Protein AF-A0A094A3Z9-F1 (afdb_monomer)

Sequence (255 aa):
IQASNILLDLPVADSIHSFVAAEKEHPAPHKTVDSQRTIYRSRRLSMSRDPAAPGVPMLTDFGLSVHHSHAPHAGLIQPLLFRAPEVILKMPWDGKADIWNLGVLIWELAFNKHLFDGDTEAEQLRNMVASLGPPPKDFVLQGRLGVRELYFDDDGVWKGEPVKPKPLEGSLEGEEARQLLDLLTGMVRWVPEERKSARELLGHPWLVSGADTQLSELVIAAPILRSYLLLTCIGNYLEAAIKLSDTTDPKMLRF

Radius of gyration: 21.44 Å; Cα contacts (8 Å, |Δi|>4): 311; chains: 1; bounding box: 49×57×54 Å

Foldseek 3Di:
DAPVQKDWDQPDCVLVVVVVVCCVVPPADWDDPDPPDIGGDDDDRPRPPPLPQGHFIDGHDCVVPDADDPDFDWDADDDLLQAALCNQLGAGDDCLRVLSSLLQNLVCLQPVDGQQDDPDSQSSVLSLCQAVNQAQLVLLVSGDPPRSVVAADNSSHGDDDDHHHDYPVVPDDDDLSVQSVVLSVLRNHNDSVSHDALVRSLPRCSLVVLVPPPPDDDPDDDNNSSSVNSSSNSNVVSVVSVVSVPDPDPVPPPD

Mean predicted aligned error: 10.58 Å

Solvent-accessible surface area (backbone atoms only — not comparable to full-atom values): 15337 Å² total; per-residue (Å²): 124,54,78,91,37,49,46,63,44,76,80,52,68,63,34,55,53,51,43,53,50,47,42,70,77,54,63,60,67,64,46,74,79,54,99,86,42,73,50,66,52,87,75,82,73,56,68,72,91,60,74,89,56,78,28,67,49,38,73,50,83,62,88,79,67,75,78,94,60,98,61,77,38,76,70,89,87,56,62,75,68,42,44,34,67,44,52,75,27,60,25,66,52,60,77,49,46,52,40,25,12,49,32,38,48,51,43,24,64,76,67,75,42,69,76,34,85,33,98,43,75,66,46,30,51,47,41,46,35,15,37,72,42,78,60,59,42,73,60,47,70,61,24,33,87,86,49,32,67,77,49,22,50,99,74,30,46,80,66,66,81,88,71,69,81,51,52,73,76,83,76,64,76,62,68,69,46,51,35,48,48,54,53,35,64,34,22,59,48,78,53,57,84,74,27,54,50,48,70,62,52,60,72,29,64,51,57,54,57,64,70,71,59,70,92,79,82,79,94,76,73,80,59,60,59,43,50,55,51,47,48,45,39,50,47,46,46,28,52,50,52,44,55,61,70,72,52,89,58,92,78,68,82,80,109

Secondary structure (DSSP, 8-state):
--GGGEEE--S-THHHHHHHHHHHHSPPPEEE-SSS-EEEPPPPP---S-TT-PPPEEE---TT-----SSPB-S--S-GGG--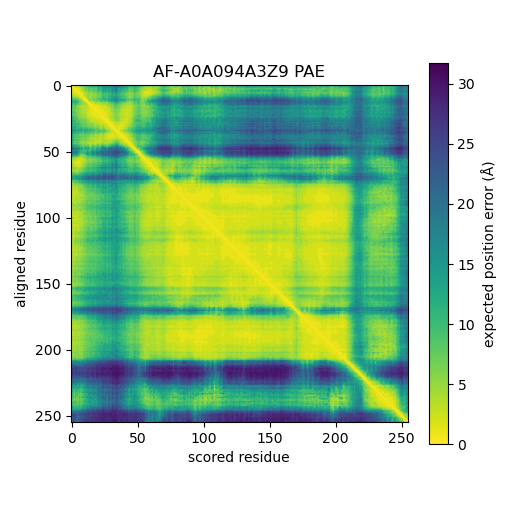HHHHTT--B-THHHHHHHHHHHHHHHHSS-SS--SSHHHHHHHHHHHH-SPPHHHHTTSPTTTGGGTB-TTS-B-SSPPPP--GGGG--SHHHHHHHHHHHTT--SSGGGSPPHHHHHT-HHHHHHHS--TTS----THHHHHHHHHHHHHHHHHHHHHHHH---TT----

Structure (mmCIF, N/CA/C/O backbone):
data_AF-A0A094A3Z9-F1
#
_entry.id   AF-A0A094A3Z9-F1
#
loop_
_atom_site.group_PDB
_atom_site.id
_atom_site.type_symbol
_atom_site.label_atom_id
_atom_site.label_alt_id
_atom_site.label_comp_id
_atom_site.label_asym_id
_atom_site.label_entity_id
_atom_site.label_seq_id
_atom_site.pdbx_PDB_ins_code
_atom_site.Cartn_x
_atom_site.Cartn_y
_atom_site.Cartn_z
_atom_site.occupancy
_atom_site.B_iso_or_equiv
_atom_site.auth_seq_id
_atom_site.auth_comp_id
_atom_site.auth_asym_id
_atom_site.auth_atom_id
_atom_site.pdbx_PDB_model_num
ATOM 1 N N . ILE A 1 1 ? -1.475 -5.654 -6.838 1.00 66.06 1 ILE A N 1
ATOM 2 C CA . ILE A 1 1 ? -0.399 -5.569 -7.856 1.00 66.06 1 ILE A CA 1
ATOM 3 C C . ILE A 1 1 ? 0.948 -5.775 -7.175 1.00 66.06 1 ILE A C 1
ATOM 5 O O . ILE A 1 1 ? 1.112 -5.444 -6.007 1.00 66.06 1 ILE A O 1
ATOM 9 N N . GLN A 1 2 ? 1.887 -6.411 -7.864 1.00 70.06 2 GLN A N 1
ATOM 10 C CA . GLN A 1 2 ? 3.268 -6.590 -7.415 1.00 70.06 2 GLN A CA 1
ATOM 11 C C . GLN A 1 2 ? 4.194 -6.320 -8.598 1.00 70.06 2 GLN A C 1
ATOM 13 O O . GLN A 1 2 ? 3.753 -6.405 -9.743 1.00 70.06 2 GLN A O 1
ATOM 18 N N . ALA A 1 3 ? 5.474 -6.046 -8.341 1.00 66.06 3 ALA A N 1
ATOM 19 C CA . ALA A 1 3 ? 6.447 -5.765 -9.400 1.00 66.06 3 ALA A CA 1
ATOM 20 C C . ALA A 1 3 ? 6.554 -6.895 -10.445 1.00 66.06 3 ALA A C 1
ATOM 22 O O . ALA A 1 3 ? 6.768 -6.622 -11.620 1.00 66.06 3 ALA A O 1
ATOM 23 N N . SER A 1 4 ? 6.346 -8.157 -10.047 1.00 70.50 4 SER A N 1
ATOM 24 C CA . SER A 1 4 ? 6.324 -9.314 -10.959 1.00 70.50 4 SER A CA 1
ATOM 25 C C . SER A 1 4 ? 5.188 -9.284 -11.983 1.00 70.50 4 SER A C 1
ATOM 27 O O . SER A 1 4 ? 5.272 -9.973 -12.995 1.00 70.50 4 SER A O 1
ATOM 29 N N . ASN A 1 5 ? 4.144 -8.493 -11.727 1.00 74.81 5 ASN A N 1
ATOM 30 C CA . ASN A 1 5 ? 2.964 -8.372 -12.580 1.00 74.81 5 ASN A CA 1
ATOM 31 C C . ASN A 1 5 ? 3.043 -7.118 -13.467 1.00 74.81 5 ASN A C 1
ATOM 33 O O . ASN A 1 5 ? 2.034 -6.683 -14.019 1.00 74.81 5 ASN A O 1
ATOM 37 N N . ILE A 1 6 ? 4.240 -6.535 -13.596 1.00 72.31 6 ILE A N 1
ATOM 38 C CA . ILE A 1 6 ? 4.544 -5.444 -14.517 1.00 72.31 6 ILE A CA 1
ATOM 39 C C . ILE A 1 6 ? 5.554 -5.967 -15.537 1.00 72.31 6 ILE A C 1
ATOM 41 O O . ILE A 1 6 ? 6.710 -6.243 -15.214 1.00 72.31 6 ILE A O 1
ATOM 45 N N . LEU A 1 7 ? 5.107 -6.119 -16.780 1.00 73.44 7 LEU A N 1
ATOM 46 C CA . LEU A 1 7 ? 5.959 -6.451 -17.914 1.00 73.44 7 LEU A CA 1
ATOM 47 C C . LEU A 1 7 ? 6.509 -5.171 -18.527 1.00 73.44 7 LEU A C 1
ATOM 49 O O . LEU A 1 7 ? 5.810 -4.167 -18.586 1.00 73.44 7 LEU A O 1
ATOM 53 N N . LEU A 1 8 ? 7.742 -5.216 -19.015 1.00 70.81 8 LEU A N 1
ATOM 54 C CA . LEU A 1 8 ? 8.337 -4.124 -19.777 1.00 70.81 8 LEU A CA 1
ATOM 55 C C . LEU A 1 8 ? 8.441 -4.550 -21.229 1.00 70.81 8 LEU A C 1
ATOM 57 O O . LEU A 1 8 ? 8.927 -5.651 -21.508 1.00 70.81 8 LEU A O 1
ATOM 61 N N . ASP A 1 9 ? 8.001 -3.685 -22.136 1.00 68.25 9 ASP A N 1
ATOM 62 C CA . ASP A 1 9 ? 8.213 -3.922 -23.557 1.00 68.25 9 ASP A CA 1
ATOM 63 C C . ASP A 1 9 ? 9.717 -3.957 -23.892 1.00 68.25 9 ASP A C 1
ATOM 65 O O . ASP A 1 9 ? 10.562 -3.381 -23.195 1.00 68.25 9 ASP A O 1
ATOM 69 N N . LEU A 1 10 ? 10.070 -4.658 -24.966 1.00 66.62 10 LEU A N 1
ATOM 70 C CA . LEU A 1 10 ? 11.432 -4.698 -25.477 1.00 66.62 10 LEU A CA 1
ATOM 71 C C . LEU A 1 10 ? 11.560 -3.658 -26.594 1.00 66.62 10 LEU A C 1
ATOM 73 O O . LEU A 1 10 ? 11.063 -3.893 -27.693 1.00 66.62 10 LEU A O 1
ATOM 77 N N . PRO A 1 11 ? 12.269 -2.537 -26.366 1.00 59.47 11 PRO A N 1
ATOM 78 C CA . PRO A 1 11 ? 12.299 -1.422 -27.314 1.00 59.47 11 PRO A CA 1
ATOM 79 C C . PRO A 1 11 ? 12.977 -1.774 -28.646 1.00 59.47 11 PRO A C 1
ATOM 81 O O . PRO A 1 11 ? 12.788 -1.073 -29.636 1.00 59.47 11 PRO A O 1
ATOM 84 N N . VAL A 1 12 ? 13.779 -2.849 -28.691 1.00 67.31 12 VAL A N 1
ATOM 85 C CA . VAL A 1 12 ? 14.500 -3.270 -29.898 1.00 67.31 12 VAL A CA 1
ATOM 86 C C . VAL A 1 12 ? 14.451 -4.792 -30.057 1.00 67.31 12 VAL A C 1
ATOM 88 O O . VAL A 1 12 ? 15.008 -5.531 -29.236 1.00 67.31 12 VAL A O 1
ATOM 91 N N . ALA A 1 13 ? 13.845 -5.255 -31.158 1.00 68.00 13 ALA A N 1
ATOM 92 C CA . ALA A 1 13 ? 13.748 -6.672 -31.532 1.00 68.00 13 ALA A CA 1
ATOM 93 C C . ALA A 1 13 ? 15.123 -7.356 -31.665 1.00 68.00 13 ALA A C 1
ATOM 95 O O . ALA A 1 13 ? 15.256 -8.554 -31.399 1.00 68.00 13 ALA A O 1
ATOM 96 N N . ASP A 1 14 ? 16.169 -6.590 -31.985 1.00 72.81 14 ASP A N 1
ATOM 97 C CA . ASP A 1 14 ? 17.553 -7.068 -32.093 1.00 72.81 14 ASP A CA 1
ATOM 98 C C . ASP A 1 14 ? 18.065 -7.724 -30.809 1.00 72.81 14 ASP A C 1
ATOM 100 O O . ASP A 1 14 ? 18.887 -8.639 -30.873 1.00 72.81 14 ASP A O 1
ATOM 104 N N . SER A 1 15 ? 17.544 -7.322 -29.644 1.00 72.94 15 SER A N 1
ATOM 105 C CA . SER A 1 15 ? 17.881 -7.951 -28.361 1.00 72.94 15 SER A CA 1
ATOM 106 C C . SER A 1 15 ? 17.434 -9.417 -28.337 1.00 72.94 15 SER A C 1
ATOM 108 O O . SER A 1 15 ? 18.181 -10.293 -27.897 1.00 72.94 15 SER A O 1
ATOM 110 N N . ILE A 1 16 ? 16.242 -9.703 -28.874 1.00 78.12 16 ILE A N 1
ATOM 111 C CA . ILE A 1 16 ? 15.703 -11.064 -29.000 1.00 78.12 16 ILE A CA 1
ATOM 112 C C . ILE A 1 16 ? 16.477 -11.830 -30.072 1.00 78.12 16 ILE A C 1
ATOM 114 O O . ILE A 1 16 ? 16.884 -12.966 -29.836 1.00 78.12 16 ILE A O 1
ATOM 118 N N . HIS A 1 17 ? 16.724 -11.219 -31.234 1.00 81.44 17 HIS A N 1
ATOM 119 C CA . HIS A 1 17 ? 17.470 -11.872 -32.312 1.00 81.44 17 HIS A CA 1
ATOM 120 C C . HIS A 1 17 ? 18.886 -12.260 -31.873 1.00 81.44 17 HIS A C 1
ATOM 122 O O . HIS A 1 17 ? 19.302 -13.398 -32.093 1.00 81.44 17 HIS A O 1
ATOM 128 N N . SER A 1 18 ? 19.584 -11.365 -31.173 1.00 80.81 18 SER A N 1
ATOM 129 C CA . SER A 1 18 ? 20.915 -11.617 -30.611 1.00 80.81 18 SER A CA 1
ATOM 130 C C . SER A 1 18 ? 20.881 -12.695 -29.530 1.00 80.81 18 SER A C 1
ATOM 132 O O . SER A 1 18 ? 21.751 -13.562 -29.493 1.00 80.81 18 SER A O 1
ATOM 134 N N . PHE A 1 19 ? 19.857 -12.691 -28.671 1.00 83.25 19 PHE A N 1
ATOM 135 C CA . PHE A 1 19 ? 19.664 -13.734 -27.665 1.00 83.25 19 PHE A CA 1
ATOM 136 C C . PHE A 1 19 ? 19.472 -15.114 -28.298 1.00 83.25 19 PHE A C 1
ATOM 138 O O . PHE A 1 19 ? 20.137 -16.071 -27.901 1.00 83.25 19 PHE A O 1
ATOM 145 N N . VAL A 1 20 ? 18.603 -15.211 -29.308 1.00 86.12 20 VAL A N 1
ATOM 146 C CA . VAL A 1 20 ? 18.339 -16.458 -30.036 1.00 86.12 20 VAL A CA 1
ATOM 147 C C . VAL A 1 20 ? 19.583 -16.923 -30.790 1.00 86.12 20 VAL A C 1
ATOM 149 O O . VAL A 1 20 ? 19.906 -18.108 -30.745 1.00 86.12 20 VAL A O 1
ATOM 152 N N . ALA A 1 21 ? 20.296 -16.016 -31.463 1.00 86.38 21 ALA A N 1
ATOM 153 C CA . ALA A 1 21 ? 21.546 -16.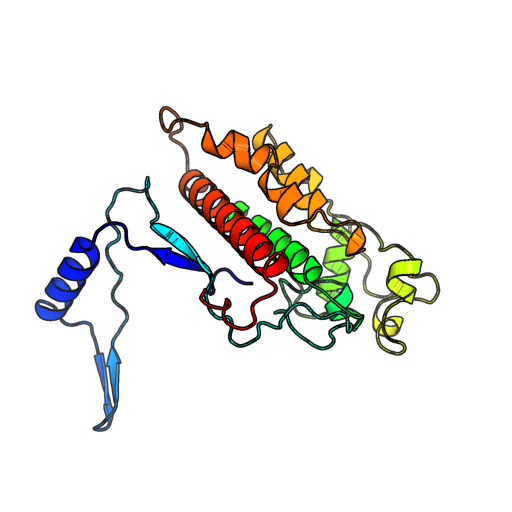335 -32.149 1.00 86.38 21 ALA A CA 1
ATOM 154 C C . ALA A 1 21 ? 22.593 -16.873 -31.163 1.00 86.38 21 ALA A C 1
ATOM 156 O O . ALA A 1 21 ? 23.151 -17.946 -31.380 1.00 86.38 21 ALA A O 1
ATOM 157 N N . ALA A 1 22 ? 22.768 -16.207 -30.021 1.00 85.88 22 ALA A N 1
ATOM 158 C CA . ALA A 1 22 ? 23.709 -16.637 -28.998 1.00 85.88 22 ALA A CA 1
ATOM 159 C C . ALA A 1 22 ? 23.318 -17.985 -28.360 1.00 85.88 22 ALA A C 1
ATOM 161 O O . ALA A 1 22 ? 24.202 -18.755 -27.984 1.00 85.88 22 ALA A O 1
ATOM 162 N N . GLU A 1 23 ? 22.022 -18.278 -28.199 1.00 87.94 23 GLU A N 1
ATOM 163 C CA . GLU A 1 23 ? 21.538 -19.581 -27.717 1.00 87.94 23 GLU A CA 1
ATOM 164 C C . GLU A 1 23 ? 21.774 -20.696 -28.741 1.00 87.94 23 GLU A C 1
ATOM 166 O O . GLU A 1 23 ? 22.121 -21.809 -28.357 1.00 87.94 23 GLU A O 1
ATOM 171 N N . LYS A 1 24 ? 21.671 -20.397 -30.040 1.00 87.25 24 LYS A N 1
ATOM 172 C CA . LYS A 1 24 ? 22.016 -21.348 -31.105 1.00 87.25 24 LYS A CA 1
ATOM 173 C C . LYS A 1 24 ? 23.517 -21.621 -31.182 1.00 87.25 24 LYS A C 1
ATOM 175 O O . LYS A 1 24 ? 23.909 -22.773 -31.327 1.00 87.25 24 LYS A O 1
ATOM 180 N N . GLU A 1 25 ? 24.341 -20.578 -31.109 1.00 92.19 25 GLU A N 1
ATOM 181 C CA . GLU A 1 25 ? 25.799 -20.703 -31.222 1.00 92.19 25 GLU A CA 1
ATOM 182 C C . GLU A 1 25 ? 26.430 -21.330 -29.977 1.00 92.19 25 GLU A C 1
ATOM 184 O O . GLU A 1 25 ? 27.355 -22.131 -30.082 1.00 92.19 25 GLU A O 1
ATOM 189 N N . HIS A 1 26 ? 25.920 -20.988 -28.793 1.00 89.88 26 HIS A N 1
ATOM 190 C CA . HIS A 1 26 ? 26.493 -21.409 -27.518 1.00 89.88 26 HIS A CA 1
ATOM 191 C C . HIS A 1 26 ? 25.391 -21.878 -26.564 1.00 89.88 26 HIS A C 1
ATOM 193 O O . HIS A 1 26 ? 25.081 -21.132 -25.642 1.00 89.88 26 HIS A O 1
ATOM 199 N N . PRO A 1 27 ? 24.780 -23.062 -26.740 1.00 89.25 27 PRO A N 1
ATOM 200 C CA . PRO A 1 27 ? 23.612 -23.491 -25.965 1.00 89.25 27 PRO A CA 1
ATOM 201 C C . PRO A 1 27 ? 23.797 -23.376 -24.451 1.00 89.25 27 PRO A C 1
ATOM 203 O O . PRO A 1 27 ? 24.857 -23.709 -23.910 1.00 89.25 27 PRO A O 1
ATOM 206 N N . ALA A 1 28 ? 22.759 -22.919 -23.750 1.00 87.69 28 ALA A N 1
ATOM 207 C CA . ALA A 1 28 ? 22.799 -22.805 -22.304 1.00 87.69 28 ALA A CA 1
ATOM 208 C C . ALA A 1 28 ? 23.015 -24.189 -21.661 1.00 87.69 28 ALA A C 1
ATOM 210 O O . ALA A 1 28 ? 22.480 -25.199 -22.145 1.00 87.69 28 ALA A O 1
ATOM 211 N N . PRO A 1 29 ? 23.760 -24.257 -20.538 1.00 92.00 29 PRO A N 1
ATOM 212 C CA . PRO A 1 29 ? 23.853 -25.479 -19.757 1.00 92.00 29 PRO A CA 1
ATOM 213 C C . PRO A 1 29 ? 22.452 -26.003 -19.448 1.00 92.00 29 PRO A C 1
ATOM 215 O O . PRO A 1 29 ? 21.607 -25.262 -18.941 1.00 92.00 29 PRO A O 1
ATOM 218 N N . HIS A 1 30 ? 22.208 -27.270 -19.751 1.00 90.50 30 HIS A N 1
ATOM 219 C CA . HIS A 1 30 ? 20.910 -27.891 -19.550 1.00 90.50 30 HIS A CA 1
ATOM 220 C C . HIS A 1 30 ? 21.058 -29.285 -18.956 1.00 90.50 30 HIS A C 1
ATOM 222 O O . HIS A 1 30 ? 22.110 -29.920 -19.039 1.00 90.50 30 HIS A O 1
ATOM 228 N N . LYS A 1 31 ? 19.981 -29.747 -18.328 1.00 93.44 31 LYS A N 1
ATOM 229 C CA . LYS A 1 31 ? 19.863 -31.087 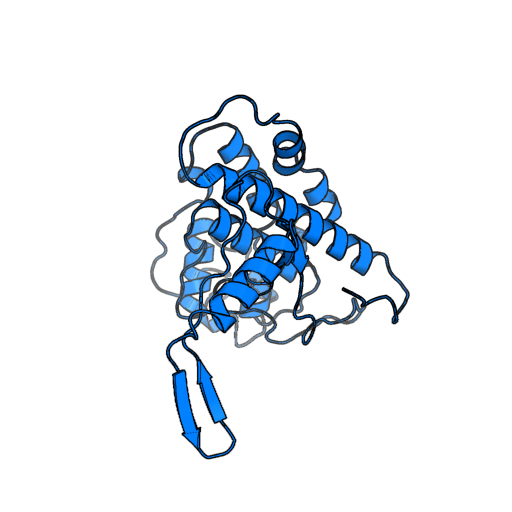-17.766 1.00 93.44 31 LYS A CA 1
ATOM 230 C C . LYS A 1 31 ? 18.586 -31.730 -18.285 1.00 93.44 31 LYS A C 1
ATOM 232 O O . LYS A 1 31 ? 17.494 -31.217 -18.040 1.00 93.44 31 LYS A O 1
ATOM 237 N N . THR A 1 32 ? 18.726 -32.871 -18.945 1.00 93.62 32 THR A N 1
ATOM 238 C CA . THR A 1 32 ? 17.596 -33.740 -19.281 1.00 93.62 32 THR A CA 1
ATOM 239 C C . THR A 1 32 ? 17.195 -34.515 -18.032 1.00 93.62 32 THR A C 1
ATOM 241 O O . THR A 1 32 ? 18.030 -35.173 -17.411 1.00 93.62 32 THR A O 1
ATOM 244 N N . VAL A 1 33 ? 15.938 -34.372 -17.618 1.00 92.38 33 VAL A N 1
ATOM 245 C CA . VAL A 1 33 ? 15.388 -35.063 -16.443 1.00 92.38 33 VAL A CA 1
ATOM 246 C C . VAL A 1 33 ? 14.795 -36.407 -16.860 1.00 92.38 33 VAL A C 1
ATOM 248 O O . VAL A 1 33 ? 15.036 -37.409 -16.195 1.00 92.38 33 VAL A O 1
ATOM 251 N N . ASP A 1 34 ? 14.082 -36.428 -17.986 1.00 92.56 34 ASP A N 1
ATOM 252 C CA . ASP A 1 34 ? 13.463 -37.606 -18.596 1.00 92.56 34 ASP A CA 1
ATOM 253 C C . ASP A 1 34 ? 13.253 -37.371 -20.108 1.00 92.56 34 ASP A C 1
ATOM 255 O O . ASP A 1 34 ? 13.709 -36.368 -20.660 1.00 92.56 34 ASP A O 1
ATOM 259 N N . SER A 1 35 ? 12.569 -38.291 -20.797 1.00 90.56 35 SER A N 1
ATOM 260 C CA . SER A 1 35 ? 12.318 -38.206 -22.244 1.00 90.56 35 SER A CA 1
ATOM 261 C C . SER A 1 35 ? 11.426 -37.036 -22.681 1.00 90.56 35 SER A C 1
ATOM 263 O O . SER A 1 35 ? 11.307 -36.797 -23.879 1.00 90.56 35 SER A O 1
ATOM 265 N N . GLN A 1 36 ? 10.765 -36.338 -21.755 1.00 92.00 36 GLN A N 1
ATOM 266 C CA . GLN A 1 36 ? 9.837 -35.241 -22.045 1.00 92.00 36 GLN A CA 1
ATOM 267 C C . GLN A 1 36 ? 10.282 -33.894 -21.471 1.00 92.00 36 GLN A C 1
ATOM 269 O O . GLN A 1 36 ? 9.744 -32.860 -21.869 1.00 92.00 36 GLN A O 1
ATOM 274 N N . ARG A 1 37 ? 11.255 -33.872 -20.554 1.00 90.75 37 ARG A N 1
ATOM 275 C CA . ARG A 1 37 ? 11.632 -32.655 -19.835 1.00 90.75 37 ARG A CA 1
ATOM 276 C C . ARG A 1 37 ? 13.132 -32.388 -19.848 1.00 90.75 37 ARG A C 1
ATOM 278 O O . ARG A 1 37 ? 13.925 -33.096 -19.224 1.00 90.75 37 ARG A O 1
ATOM 285 N N . THR A 1 38 ? 13.484 -31.242 -20.423 1.00 92.00 38 THR A N 1
ATOM 286 C CA . THR A 1 38 ? 14.816 -30.637 -20.326 1.00 92.00 38 THR A CA 1
ATOM 287 C C . THR A 1 38 ? 14.724 -29.317 -19.576 1.00 92.00 38 THR A C 1
ATOM 289 O O . THR A 1 38 ? 13.874 -28.478 -19.867 1.00 92.00 38 THR A O 1
ATOM 292 N N . ILE A 1 39 ? 15.594 -29.133 -18.587 1.00 88.44 39 ILE A N 1
ATOM 293 C CA . ILE A 1 39 ? 15.704 -27.893 -17.818 1.00 88.44 39 ILE A CA 1
ATOM 294 C C . ILE A 1 39 ? 16.925 -27.135 -18.324 1.00 88.44 39 ILE A C 1
ATOM 296 O O . ILE A 1 39 ? 18.038 -27.653 -18.259 1.00 88.44 39 ILE A O 1
ATOM 300 N N . TYR A 1 40 ? 16.719 -25.905 -18.784 1.00 86.81 40 TYR A N 1
ATOM 301 C CA . TYR A 1 40 ? 17.780 -25.011 -19.244 1.00 86.81 40 TYR A CA 1
ATOM 302 C C . TYR A 1 40 ? 18.137 -24.013 -18.147 1.00 86.81 40 TYR A C 1
ATOM 304 O O . TYR A 1 40 ? 17.262 -23.488 -17.454 1.00 86.81 40 TYR A O 1
ATOM 312 N N . ARG A 1 41 ? 19.427 -23.717 -17.990 1.00 87.19 41 ARG A N 1
ATOM 313 C CA . ARG A 1 41 ? 19.862 -22.577 -17.186 1.00 87.19 41 ARG A CA 1
ATOM 314 C C . ARG A 1 41 ? 19.433 -21.294 -17.894 1.00 87.19 41 ARG A C 1
ATOM 316 O O . ARG A 1 41 ? 19.721 -21.117 -19.072 1.00 87.19 41 ARG A O 1
ATOM 323 N N . SER A 1 42 ? 18.789 -20.386 -17.162 1.00 81.69 42 SER A N 1
ATOM 324 C CA . SER A 1 42 ? 18.379 -19.094 -17.716 1.00 81.69 42 SER A CA 1
ATOM 325 C C . SER A 1 42 ? 19.587 -18.305 -18.239 1.00 81.69 42 SER A C 1
ATOM 327 O O . SER A 1 42 ? 20.589 -18.138 -17.532 1.00 81.69 42 SER A O 1
ATOM 329 N N . ARG A 1 43 ? 19.482 -17.821 -19.479 1.00 79.75 43 ARG A N 1
ATOM 330 C CA . ARG A 1 43 ? 20.403 -16.856 -20.085 1.00 79.75 43 ARG A CA 1
ATOM 331 C C . ARG A 1 43 ? 19.839 -15.457 -19.871 1.00 79.75 43 ARG A C 1
ATOM 333 O O . ARG A 1 43 ? 18.638 -15.238 -19.997 1.00 79.75 43 ARG A O 1
ATOM 340 N N . ARG A 1 44 ? 20.707 -14.488 -19.580 1.00 74.25 44 ARG A N 1
ATOM 341 C CA . ARG A 1 44 ? 20.289 -13.084 -19.516 1.00 74.25 44 ARG A CA 1
ATOM 342 C C . ARG A 1 44 ? 20.007 -12.562 -20.921 1.00 74.25 44 ARG A C 1
ATOM 3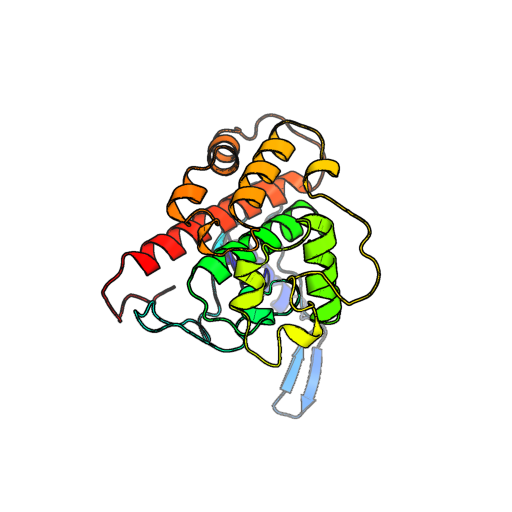44 O O . ARG A 1 44 ? 20.868 -12.662 -21.793 1.00 74.25 44 ARG A O 1
ATOM 351 N N . LEU A 1 45 ? 18.830 -11.976 -21.117 1.00 72.69 45 LEU A N 1
ATOM 352 C CA . LEU A 1 45 ? 18.558 -11.147 -22.283 1.00 72.69 45 LEU A CA 1
ATOM 353 C C . LEU A 1 45 ? 19.453 -9.908 -22.194 1.00 72.69 45 LEU A C 1
ATOM 355 O O . LEU A 1 45 ? 19.407 -9.182 -21.199 1.00 72.69 45 LEU A O 1
ATOM 359 N N . SER A 1 46 ? 20.308 -9.700 -23.195 1.00 63.25 46 SER A N 1
ATOM 360 C CA . SER A 1 46 ? 21.080 -8.464 -23.289 1.00 63.25 46 SER A CA 1
ATOM 361 C C . SER A 1 46 ? 20.115 -7.359 -23.689 1.00 63.25 46 SER A C 1
ATOM 363 O O . SER A 1 46 ? 19.856 -7.167 -24.872 1.00 63.25 46 SER A O 1
ATOM 365 N N . MET A 1 47 ? 19.556 -6.663 -22.702 1.00 58.88 47 MET A N 1
ATOM 366 C CA . MET A 1 47 ? 18.880 -5.394 -22.951 1.00 58.88 47 MET A CA 1
ATOM 367 C C . MET A 1 47 ? 19.890 -4.462 -23.628 1.00 58.88 47 MET A C 1
ATOM 369 O O . MET A 1 47 ? 21.069 -4.467 -23.248 1.00 58.88 47 MET A O 1
ATOM 373 N N . SER A 1 48 ? 19.455 -3.709 -24.645 1.00 53.25 48 SER A N 1
ATOM 374 C CA . SER A 1 48 ? 20.278 -2.644 -25.225 1.00 53.25 48 SER A CA 1
ATOM 375 C C . SER A 1 48 ? 20.915 -1.840 -24.093 1.00 53.25 48 SER A C 1
ATOM 377 O O . SER A 1 48 ? 20.275 -1.536 -23.087 1.00 53.25 48 SER A O 1
ATOM 379 N N . ARG A 1 49 ? 22.200 -1.521 -24.247 1.00 49.59 49 ARG A N 1
ATOM 380 C CA . ARG A 1 49 ? 22.994 -0.782 -23.259 1.00 49.59 49 ARG A CA 1
ATOM 381 C C . ARG A 1 49 ? 22.558 0.679 -23.123 1.00 49.59 49 ARG A C 1
ATOM 383 O O . ARG A 1 49 ? 23.279 1.431 -22.480 1.00 49.59 49 ARG A O 1
ATOM 390 N N . ASP A 1 50 ? 21.447 1.058 -23.753 1.00 53.94 50 ASP A N 1
ATOM 391 C CA . ASP A 1 50 ? 20.797 2.346 -23.597 1.00 53.94 50 ASP A CA 1
ATOM 392 C C . ASP A 1 50 ? 19.874 2.326 -22.360 1.00 53.94 50 ASP A C 1
ATOM 394 O O . ASP A 1 50 ? 18.754 1.813 -22.423 1.00 53.94 50 ASP A O 1
ATOM 398 N N . PRO A 1 51 ? 20.333 2.843 -21.207 1.00 51.12 51 PRO A N 1
ATOM 399 C CA . PRO A 1 51 ? 19.505 2.997 -20.018 1.00 51.12 51 PRO A CA 1
ATOM 400 C C . PRO A 1 51 ? 18.324 3.965 -20.200 1.00 51.12 51 PRO A C 1
ATOM 402 O O . PRO A 1 51 ? 17.482 4.025 -19.308 1.00 51.12 51 PRO A O 1
ATOM 405 N N . ALA A 1 52 ? 18.253 4.734 -21.293 1.00 49.06 52 ALA A N 1
ATOM 406 C CA . ALA A 1 52 ? 17.303 5.834 -21.443 1.00 49.06 52 ALA A CA 1
ATOM 407 C C . ALA A 1 52 ? 15.892 5.425 -21.907 1.00 49.06 52 ALA A C 1
ATOM 409 O O . ALA A 1 52 ? 15.010 6.279 -21.942 1.00 49.06 52 ALA A O 1
ATOM 410 N N . ALA A 1 53 ? 15.643 4.155 -22.243 1.00 54.38 53 ALA A N 1
ATOM 411 C CA . ALA A 1 53 ? 14.324 3.725 -22.714 1.00 54.38 53 ALA A CA 1
ATOM 412 C C . ALA A 1 53 ? 13.968 2.301 -22.255 1.00 54.38 53 ALA A C 1
ATOM 414 O O . ALA A 1 53 ? 13.949 1.377 -23.072 1.00 54.38 53 ALA A O 1
ATOM 415 N N . PRO A 1 54 ? 13.682 2.063 -20.959 1.00 57.47 54 PRO A N 1
ATOM 416 C CA . PRO A 1 54 ? 12.921 0.871 -20.605 1.00 57.47 54 PRO A CA 1
ATOM 417 C C . PRO A 1 54 ? 11.593 0.915 -21.379 1.00 57.47 54 PRO A C 1
ATOM 419 O O . PRO A 1 54 ? 10.967 1.972 -21.478 1.00 57.47 54 PRO A O 1
ATOM 422 N N . GLY A 1 55 ? 11.199 -0.203 -21.994 1.00 60.41 55 GLY A N 1
ATOM 423 C CA . GLY A 1 55 ? 9.965 -0.235 -22.774 1.00 60.41 55 GLY A CA 1
ATOM 424 C C . GLY A 1 55 ? 8.738 0.033 -21.909 1.00 60.41 55 GLY A C 1
ATOM 425 O O . GLY A 1 55 ? 8.793 -0.024 -20.678 1.00 60.41 55 GLY A O 1
ATOM 426 N N . VAL A 1 56 ? 7.627 0.342 -22.575 1.00 67.31 56 VAL A N 1
ATOM 427 C CA . VAL A 1 56 ? 6.388 0.759 -21.915 1.00 67.31 56 VAL A CA 1
ATOM 428 C C . VAL A 1 56 ? 5.946 -0.320 -20.917 1.00 67.31 56 VAL A C 1
ATOM 430 O O . VAL A 1 56 ? 5.808 -1.484 -21.305 1.00 67.31 56 VAL A O 1
ATOM 433 N N . PRO A 1 57 ? 5.735 0.030 -19.637 1.00 69.12 57 PRO A N 1
ATOM 434 C CA . PRO A 1 57 ? 5.279 -0.930 -18.652 1.00 69.12 57 PRO A CA 1
ATOM 435 C C . PRO A 1 57 ? 3.817 -1.294 -18.880 1.00 69.12 57 PRO A C 1
ATOM 437 O O . PRO A 1 57 ? 2.962 -0.421 -19.041 1.00 69.12 57 PRO A O 1
ATOM 440 N N . MET A 1 58 ? 3.534 -2.591 -18.853 1.00 69.31 58 MET A N 1
ATOM 441 C CA . MET A 1 58 ? 2.206 -3.163 -19.002 1.00 69.31 58 MET A CA 1
ATOM 442 C C . MET A 1 58 ? 1.871 -4.018 -17.790 1.00 69.31 58 MET A C 1
ATOM 444 O O . MET A 1 58 ? 2.652 -4.876 -17.377 1.00 69.31 58 MET A O 1
ATOM 448 N N . LEU A 1 59 ? 0.686 -3.796 -17.233 1.00 73.94 59 LEU A N 1
ATOM 449 C CA . LEU A 1 59 ? 0.134 -4.694 -16.231 1.00 73.94 59 LEU A CA 1
ATOM 450 C C . LEU A 1 59 ? -0.198 -6.033 -16.869 1.00 73.94 59 LEU A C 1
ATOM 452 O O . LEU A 1 59 ? -0.595 -6.107 -18.029 1.00 73.94 59 LEU A O 1
ATOM 456 N N . THR A 1 60 ? -0.059 -7.083 -16.080 1.00 77.44 60 THR A N 1
ATOM 457 C CA . THR A 1 60 ? -0.466 -8.429 -16.456 1.00 77.44 60 THR A CA 1
ATOM 458 C C . THR A 1 60 ? -1.119 -9.126 -15.266 1.00 77.44 60 THR A C 1
ATOM 460 O O . THR A 1 60 ? -1.225 -8.563 -14.175 1.00 77.44 60 THR A O 1
ATOM 463 N N . ASP A 1 61 ? -1.510 -10.380 -15.478 1.00 73.25 61 ASP A N 1
ATOM 464 C CA . ASP A 1 61 ? -2.050 -11.277 -14.458 1.00 73.25 61 ASP A CA 1
ATOM 465 C C . ASP A 1 61 ? -3.371 -10.784 -13.838 1.00 73.25 61 ASP A C 1
ATOM 467 O O . ASP A 1 61 ? -3.530 -10.609 -12.631 1.00 73.25 61 ASP A O 1
ATOM 471 N N . PHE A 1 62 ? -4.365 -10.596 -14.707 1.00 74.94 62 PHE A N 1
ATOM 472 C CA . PHE A 1 62 ? -5.740 -10.245 -14.343 1.00 74.94 62 PHE A CA 1
ATOM 473 C C . PHE A 1 62 ? -6.588 -11.460 -13.933 1.00 74.94 62 PHE A C 1
ATOM 475 O O . PHE A 1 62 ? -7.813 -11.361 -13.851 1.00 74.94 62 PHE A O 1
ATOM 482 N N . GLY A 1 63 ? -5.966 -12.613 -13.653 1.00 73.75 63 GLY A N 1
ATOM 483 C CA . GLY A 1 63 ? -6.666 -13.866 -13.338 1.00 73.75 63 GLY A CA 1
ATOM 484 C C . GLY A 1 63 ? -7.523 -13.812 -12.067 1.00 73.75 63 GLY A C 1
ATOM 485 O O . GLY A 1 63 ? -8.408 -14.646 -11.892 1.00 73.75 63 GLY A O 1
ATOM 486 N N . LEU A 1 64 ? -7.280 -12.821 -11.204 1.00 74.75 64 LEU A N 1
ATOM 487 C CA . LEU A 1 64 ? -8.044 -12.546 -9.982 1.00 74.75 64 LEU A CA 1
ATOM 488 C C . LEU A 1 64 ? -8.766 -11.189 -10.016 1.00 74.75 64 LEU A C 1
ATOM 490 O O . LEU A 1 64 ? -9.275 -10.740 -8.990 1.00 74.75 64 LEU A O 1
ATOM 494 N N . SER A 1 65 ? -8.792 -10.521 -11.173 1.00 78.44 65 SER A N 1
ATOM 495 C CA . SER A 1 65 ? -9.506 -9.254 -11.323 1.00 78.44 65 SER A CA 1
ATOM 496 C C . SER A 1 65 ? -11.016 -9.464 -11.200 1.00 78.44 65 SER A C 1
ATOM 498 O O . SER A 1 65 ? -11.565 -10.483 -11.625 1.00 78.44 65 SER A O 1
ATOM 500 N N . VAL A 1 66 ? -11.697 -8.490 -10.599 1.00 77.81 66 VAL A N 1
ATOM 501 C CA . VAL A 1 66 ? -13.156 -8.477 -10.478 1.00 77.81 66 VAL A CA 1
ATOM 502 C C . VAL A 1 66 ? -13.703 -7.204 -11.101 1.00 77.81 66 VAL A C 1
ATOM 504 O O . VAL A 1 66 ? -13.088 -6.142 -11.014 1.00 77.81 66 VAL A O 1
ATOM 507 N N . HIS A 1 67 ? -14.867 -7.306 -11.739 1.00 75.81 67 HIS A N 1
ATOM 508 C CA . HIS A 1 67 ? -15.564 -6.122 -12.226 1.00 75.81 67 HIS A CA 1
ATOM 509 C C . HIS A 1 67 ? -16.007 -5.253 -11.057 1.00 75.81 67 HIS A C 1
ATOM 511 O O . HIS A 1 67 ? -16.455 -5.768 -10.030 1.00 75.81 67 HIS A O 1
ATOM 517 N N . HIS A 1 68 ? -15.962 -3.938 -11.268 1.00 69.31 68 HIS A N 1
ATOM 518 C CA . HIS A 1 68 ? -16.612 -3.008 -10.366 1.00 69.31 68 HIS A CA 1
ATOM 519 C C . HIS A 1 68 ? -18.091 -3.382 -10.247 1.00 69.31 68 HIS A C 1
ATOM 521 O O . HIS A 1 68 ? -18.797 -3.529 -11.248 1.00 69.31 68 HIS A O 1
ATOM 527 N N . SER A 1 69 ? -18.550 -3.581 -9.018 1.00 67.12 69 SER A N 1
ATOM 528 C CA . SER A 1 69 ? -19.929 -3.946 -8.743 1.00 67.12 69 SER A CA 1
ATOM 529 C C . SER A 1 69 ? -20.478 -3.079 -7.621 1.00 67.12 69 SER A C 1
ATOM 531 O O . SER A 1 69 ? -19.742 -2.644 -6.740 1.00 67.12 69 SER A O 1
ATOM 533 N N . HIS A 1 70 ? -21.791 -2.850 -7.630 1.00 65.00 70 HIS A N 1
ATOM 534 C CA . HIS A 1 70 ? -22.467 -2.157 -6.531 1.00 65.00 70 HIS A CA 1
ATOM 535 C C . HIS A 1 70 ? -22.492 -2.980 -5.235 1.00 65.00 70 HIS A C 1
ATOM 537 O O . HIS A 1 70 ? -22.838 -2.449 -4.181 1.00 65.00 70 HIS A O 1
ATOM 543 N N . ALA A 1 71 ? -22.163 -4.274 -5.304 1.00 70.69 71 ALA A N 1
ATOM 544 C CA . ALA A 1 71 ? -22.059 -5.119 -4.131 1.00 70.69 71 ALA A CA 1
ATOM 545 C C . ALA A 1 71 ? -20.645 -5.017 -3.531 1.00 70.69 71 ALA A C 1
ATOM 547 O O . ALA A 1 71 ? -19.661 -5.085 -4.268 1.00 70.69 71 ALA A O 1
ATOM 548 N N . PRO A 1 72 ? -20.525 -4.898 -2.199 1.00 70.69 72 PRO A N 1
ATOM 549 C CA . PRO A 1 72 ? -19.230 -4.913 -1.537 1.00 70.69 72 PRO A CA 1
ATOM 550 C C . PRO A 1 72 ? -18.500 -6.234 -1.798 1.00 70.69 72 PRO A C 1
ATOM 552 O O . PRO A 1 72 ? -19.063 -7.314 -1.593 1.00 70.69 72 PRO A O 1
ATOM 555 N N . HIS A 1 73 ? -17.239 -6.154 -2.222 1.00 83.38 73 HIS A N 1
ATOM 556 C CA . HIS A 1 73 ? -16.404 -7.336 -2.382 1.00 83.38 73 HIS A CA 1
ATOM 557 C C . HIS A 1 73 ? -15.793 -7.760 -1.041 1.00 83.38 73 HIS A C 1
ATOM 559 O O . HIS A 1 73 ? -15.603 -6.947 -0.138 1.00 83.38 73 HIS A O 1
ATOM 565 N N . ALA A 1 74 ? -15.487 -9.050 -0.904 1.00 85.50 74 ALA A N 1
ATOM 566 C CA . ALA A 1 74 ? -14.902 -9.628 0.300 1.00 85.50 74 ALA A CA 1
ATOM 567 C C . ALA A 1 74 ? -13.856 -10.691 -0.058 1.00 85.50 74 ALA A C 1
ATOM 569 O O . ALA A 1 74 ? -13.838 -11.224 -1.166 1.00 85.50 74 ALA A O 1
ATOM 570 N N . GLY A 1 75 ? -13.002 -11.032 0.907 1.00 87.94 75 GLY A N 1
ATOM 571 C CA . GLY A 1 75 ? -11.986 -12.074 0.756 1.00 87.94 75 GLY A CA 1
ATOM 572 C C . GLY A 1 75 ? -10.564 -11.533 0.642 1.00 87.94 75 GLY A C 1
ATOM 573 O O . GLY A 1 75 ? -10.315 -10.337 0.783 1.00 87.94 75 GLY A O 1
ATOM 574 N N . LEU A 1 76 ? -9.620 -12.453 0.452 1.00 89.81 76 LEU A N 1
ATOM 575 C CA . LEU A 1 76 ? -8.192 -12.166 0.440 1.00 89.81 76 LEU A CA 1
ATOM 576 C C . LEU A 1 76 ? -7.690 -11.937 -0.987 1.00 89.81 76 LEU A C 1
ATOM 578 O O . LEU A 1 76 ? -7.525 -12.894 -1.734 1.00 89.81 76 LEU A O 1
ATOM 582 N N . ILE A 1 77 ? -7.415 -10.680 -1.333 1.00 88.75 77 ILE A N 1
ATOM 583 C CA . ILE A 1 77 ? -7.041 -10.283 -2.704 1.00 88.75 77 ILE A CA 1
ATOM 584 C C . ILE A 1 77 ? -5.580 -9.867 -2.880 1.00 88.75 77 ILE A C 1
ATOM 586 O O . ILE A 1 77 ? -5.103 -9.735 -4.002 1.00 88.75 77 ILE A O 1
ATOM 590 N N . GLN A 1 78 ? -4.855 -9.643 -1.782 1.00 90.81 78 GLN A N 1
ATOM 591 C CA . GLN A 1 78 ? -3.520 -9.049 -1.825 1.00 90.81 78 GLN A CA 1
ATOM 592 C C . GLN A 1 78 ? -2.490 -9.898 -1.072 1.00 90.81 78 GLN A C 1
ATOM 594 O O . GLN A 1 78 ? -2.774 -10.387 0.031 1.00 90.81 78 GLN A O 1
ATOM 599 N N . PRO A 1 79 ? -1.269 -10.034 -1.610 1.00 91.62 79 PRO A N 1
ATOM 600 C CA . PRO A 1 79 ? -0.114 -10.538 -0.872 1.00 91.62 79 PRO A CA 1
ATOM 601 C C . PRO A 1 79 ? 0.166 -9.673 0.360 1.00 91.62 79 PRO A C 1
ATOM 603 O O . PRO A 1 79 ? -0.072 -8.468 0.325 1.00 91.62 79 PRO A O 1
ATOM 606 N N . LEU A 1 80 ? 0.664 -10.280 1.443 1.00 94.94 80 LEU A N 1
ATOM 607 C CA . LEU A 1 80 ? 0.741 -9.651 2.771 1.00 94.94 80 LEU A CA 1
ATOM 608 C C . LEU A 1 80 ? 1.439 -8.281 2.757 1.00 94.94 80 LEU A C 1
ATOM 610 O O . LEU A 1 80 ? 0.873 -7.310 3.255 1.00 94.94 80 LEU A O 1
ATOM 614 N N . LEU A 1 81 ? 2.607 -8.193 2.113 1.00 94.88 81 LEU A N 1
ATOM 615 C CA . LEU A 1 81 ? 3.421 -6.973 2.070 1.00 94.88 81 LEU A CA 1
ATOM 616 C C . LEU A 1 81 ? 2.710 -5.777 1.421 1.00 94.88 81 LEU A C 1
ATOM 618 O O . LEU A 1 81 ? 3.005 -4.637 1.756 1.00 94.88 81 LEU A O 1
ATOM 622 N N . PHE A 1 82 ? 1.734 -6.027 0.546 1.00 94.44 82 PHE A N 1
ATOM 623 C CA . PHE A 1 82 ? 1.005 -4.997 -0.199 1.00 94.44 82 PHE A CA 1
ATOM 624 C C . PHE A 1 82 ? -0.484 -4.936 0.165 1.00 94.44 82 PHE A C 1
ATOM 626 O O . PHE A 1 82 ? -1.283 -4.345 -0.567 1.00 94.44 82 PHE A O 1
ATOM 633 N N . ARG A 1 83 ? -0.873 -5.619 1.247 1.00 96.38 83 ARG A N 1
ATOM 634 C CA . ARG A 1 83 ? -2.263 -5.782 1.665 1.00 96.38 83 ARG A CA 1
ATOM 635 C C . ARG A 1 83 ? -2.764 -4.527 2.367 1.00 96.38 83 ARG A C 1
ATOM 637 O O . ARG A 1 83 ? -2.097 -4.014 3.262 1.00 96.38 83 ARG A O 1
ATOM 644 N N . ALA A 1 84 ? -3.935 -4.056 1.962 1.00 97.75 84 ALA A N 1
ATOM 645 C CA . ALA A 1 84 ? -4.615 -2.919 2.557 1.00 97.75 84 ALA A CA 1
ATOM 646 C C . ALA A 1 84 ? -5.207 -3.279 3.935 1.00 97.75 84 ALA A C 1
ATOM 648 O O . ALA A 1 84 ? -5.562 -4.446 4.166 1.00 97.75 84 ALA A O 1
ATOM 649 N N . PRO A 1 85 ? -5.314 -2.316 4.869 1.00 98.00 85 PRO A N 1
ATOM 650 C CA . PRO A 1 85 ? -5.774 -2.582 6.231 1.00 98.00 85 PRO A CA 1
ATOM 651 C C . PRO A 1 85 ? -7.205 -3.136 6.276 1.00 98.00 85 PRO A C 1
ATOM 653 O O . PRO A 1 85 ? -7.479 -4.052 7.050 1.00 98.00 85 PRO A O 1
ATOM 656 N N . GLU A 1 86 ? -8.095 -2.674 5.398 1.00 97.88 86 GLU A N 1
ATOM 657 C CA . GLU A 1 86 ? -9.469 -3.168 5.271 1.00 97.88 86 GLU A CA 1
ATOM 658 C C . GLU A 1 86 ? -9.519 -4.655 4.869 1.00 97.88 86 GLU A C 1
ATOM 660 O O . GLU A 1 86 ? -10.358 -5.414 5.357 1.00 97.88 86 GLU A O 1
ATOM 665 N N . VAL A 1 87 ? -8.547 -5.123 4.076 1.00 97.38 87 VAL A N 1
ATOM 666 C CA . VAL A 1 87 ? -8.426 -6.533 3.664 1.00 97.38 87 VAL A CA 1
ATOM 667 C C . VAL A 1 87 ? -7.881 -7.403 4.806 1.00 97.38 87 VAL A C 1
ATOM 669 O O . VAL A 1 87 ? -8.295 -8.560 4.965 1.00 97.38 87 VAL A O 1
ATOM 672 N N . ILE A 1 88 ? -6.972 -6.872 5.635 1.00 97.81 88 ILE A N 1
ATOM 673 C CA . ILE A 1 88 ? -6.515 -7.558 6.858 1.00 97.81 88 ILE A CA 1
ATOM 674 C C . ILE A 1 88 ? -7.690 -7.705 7.833 1.00 97.81 88 ILE A C 1
ATOM 676 O O . ILE A 1 88 ? -7.988 -8.812 8.280 1.00 97.81 88 ILE A O 1
ATOM 680 N N . LEU A 1 89 ? -8.425 -6.615 8.070 1.00 97.50 89 LEU A N 1
ATOM 681 C CA . LEU A 1 89 ? -9.556 -6.548 9.002 1.00 97.50 89 LEU A CA 1
ATOM 682 C C . LEU A 1 89 ? -10.863 -7.162 8.462 1.00 97.50 89 LEU A C 1
ATOM 684 O O . LEU A 1 89 ? -11.898 -7.108 9.132 1.00 97.50 89 LEU A O 1
ATOM 688 N N . LYS A 1 90 ? -10.812 -7.786 7.276 1.00 96.94 90 LYS A N 1
ATOM 689 C CA . LYS A 1 90 ? -11.927 -8.477 6.599 1.00 96.94 90 LYS A CA 1
ATOM 690 C C . LYS A 1 90 ? -13.170 -7.598 6.428 1.00 96.94 90 LYS A C 1
ATOM 692 O O . LYS A 1 90 ? -14.296 -8.084 6.540 1.00 96.94 90 LYS A O 1
ATOM 697 N N . MET A 1 91 ? -12.951 -6.319 6.165 1.00 96.06 91 MET A N 1
ATOM 698 C CA . MET A 1 91 ? -13.989 -5.388 5.746 1.00 96.06 91 MET A CA 1
ATOM 699 C C . MET A 1 91 ? -14.324 -5.608 4.262 1.00 96.06 91 MET A C 1
ATOM 701 O O . MET A 1 91 ? -13.527 -6.206 3.525 1.00 96.06 91 MET A O 1
ATOM 705 N N . PRO A 1 92 ? -15.481 -5.106 3.806 1.00 93.50 92 PRO A N 1
ATOM 706 C CA . PRO A 1 92 ? -15.697 -4.805 2.402 1.00 93.50 92 PRO A CA 1
ATOM 707 C C . PRO A 1 92 ? -14.554 -4.001 1.786 1.00 93.50 92 PRO A C 1
ATOM 709 O O . PRO A 1 92 ? -13.997 -3.119 2.436 1.00 93.50 92 PRO A O 1
ATOM 712 N N . TRP A 1 93 ? -14.241 -4.277 0.527 1.00 92.69 93 TRP A N 1
ATOM 713 C CA . TRP A 1 93 ? -13.247 -3.520 -0.229 1.00 92.69 93 TRP A CA 1
ATOM 714 C C . TRP A 1 93 ? -13.740 -3.201 -1.641 1.00 92.69 93 TRP A C 1
ATOM 716 O O . TRP A 1 93 ? -14.647 -3.848 -2.174 1.00 92.69 93 TRP A O 1
ATOM 726 N N . ASP A 1 94 ? -13.113 -2.195 -2.241 1.00 89.69 94 ASP A N 1
ATOM 727 C CA . ASP A 1 94 ? -13.319 -1.747 -3.614 1.00 89.69 94 ASP A CA 1
ATOM 728 C C . ASP A 1 94 ? -11.961 -1.427 -4.284 1.00 89.69 94 ASP A C 1
ATOM 730 O O . ASP A 1 94 ? -10.897 -1.824 -3.800 1.00 89.69 94 ASP A O 1
ATOM 734 N N . GLY A 1 95 ? -11.980 -0.680 -5.394 1.00 87.06 95 GLY A N 1
ATOM 735 C CA . GLY A 1 95 ? -10.768 -0.267 -6.110 1.00 87.06 95 GLY A CA 1
ATOM 736 C C . GLY A 1 9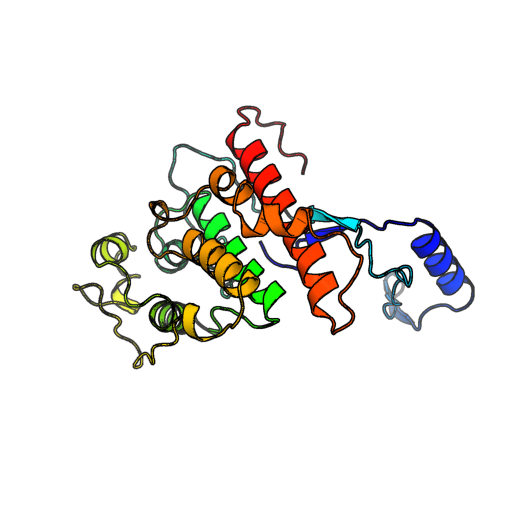5 ? -9.791 0.601 -5.298 1.00 87.06 95 GLY A C 1
ATOM 737 O O . GLY A 1 95 ? -8.640 0.766 -5.701 1.00 87.06 95 GLY A O 1
ATOM 738 N N . LYS A 1 96 ? -10.174 1.141 -4.132 1.00 92.88 96 LYS A N 1
ATOM 739 C CA . LYS A 1 96 ? -9.251 1.866 -3.243 1.00 92.88 96 LYS A CA 1
ATOM 740 C C . LYS A 1 96 ? -8.214 0.941 -2.614 1.00 92.88 96 LYS A C 1
ATOM 742 O O . LYS A 1 96 ? -7.132 1.421 -2.259 1.00 92.88 96 LYS A O 1
ATOM 747 N N . ALA A 1 97 ? -8.493 -0.360 -2.505 1.00 93.12 97 ALA A N 1
ATOM 748 C CA . ALA A 1 97 ? -7.500 -1.346 -2.085 1.00 93.12 97 ALA A CA 1
ATOM 749 C C . ALA A 1 97 ? -6.314 -1.380 -3.063 1.00 93.12 97 ALA A C 1
ATOM 751 O O . ALA A 1 97 ? -5.163 -1.519 -2.643 1.00 93.12 97 ALA A O 1
ATOM 752 N N . ASP A 1 98 ? -6.572 -1.179 -4.356 1.00 89.94 98 ASP A N 1
ATOM 753 C CA . ASP A 1 98 ? -5.521 -1.095 -5.363 1.00 89.94 98 ASP A CA 1
ATOM 754 C C . ASP A 1 98 ? -4.731 0.218 -5.298 1.00 89.94 98 ASP A C 1
ATOM 756 O O . ASP A 1 98 ? -3.521 0.208 -5.519 1.00 89.94 98 ASP A O 1
ATOM 760 N N . ILE A 1 99 ? -5.363 1.338 -4.925 1.00 93.94 99 ILE A N 1
ATOM 761 C CA . ILE A 1 99 ? -4.645 2.600 -4.668 1.00 93.94 99 ILE A CA 1
ATOM 762 C C . ILE A 1 99 ? -3.645 2.433 -3.518 1.00 93.94 99 ILE A C 1
ATOM 764 O O . ILE A 1 99 ? -2.492 2.847 -3.642 1.00 93.94 99 ILE A O 1
ATOM 768 N N . TRP A 1 100 ? -4.050 1.775 -2.426 1.00 96.69 100 TRP A N 1
ATOM 769 C CA . TRP A 1 100 ? -3.138 1.439 -1.328 1.00 96.69 100 TRP A CA 1
ATOM 770 C C . TRP A 1 100 ? -1.965 0.591 -1.819 1.00 96.69 100 TRP A C 1
ATOM 772 O O . TRP A 1 100 ? -0.801 0.909 -1.578 1.00 96.69 100 TRP A O 1
ATOM 782 N N . ASN A 1 101 ? -2.283 -0.488 -2.533 1.00 93.56 101 ASN A N 1
ATOM 783 C CA . ASN A 1 101 ? -1.304 -1.431 -3.045 1.00 93.56 101 ASN A CA 1
ATOM 784 C C . ASN A 1 101 ? -0.280 -0.762 -3.971 1.00 93.56 101 ASN A C 1
ATOM 786 O O . ASN A 1 101 ? 0.918 -1.008 -3.823 1.00 93.56 101 ASN A O 1
ATOM 790 N N . LEU A 1 102 ? -0.741 0.123 -4.861 1.00 90.06 102 LEU A N 1
ATOM 791 C CA . LEU A 1 102 ? 0.131 0.923 -5.709 1.00 90.06 102 LEU A CA 1
ATOM 792 C C . LEU A 1 102 ? 1.030 1.826 -4.861 1.00 90.06 102 LEU A C 1
ATOM 794 O O . LEU A 1 102 ? 2.229 1.835 -5.089 1.00 90.06 102 LEU A O 1
ATOM 798 N N . GLY A 1 103 ? 0.504 2.526 -3.852 1.00 93.19 103 GLY A N 1
ATOM 799 C CA . GLY A 1 103 ? 1.319 3.377 -2.974 1.00 93.19 103 GLY A CA 1
ATOM 800 C C . GLY A 1 103 ? 2.448 2.605 -2.280 1.00 93.19 103 GLY A C 1
ATOM 801 O O . GLY A 1 103 ? 3.600 3.040 -2.279 1.00 93.19 103 GLY A O 1
ATOM 802 N N . VAL A 1 104 ? 2.149 1.407 -1.767 1.00 94.12 104 VAL A N 1
ATOM 803 C CA . VAL A 1 104 ? 3.159 0.513 -1.173 1.00 94.12 104 VAL A CA 1
ATOM 804 C C . VAL A 1 104 ? 4.200 0.068 -2.209 1.00 94.12 104 VAL A C 1
ATOM 806 O O . VAL A 1 104 ? 5.397 0.076 -1.919 1.00 94.12 104 VAL A O 1
ATOM 809 N N . LEU A 1 105 ? 3.769 -0.277 -3.426 1.00 87.88 105 LEU A N 1
ATOM 810 C CA . LEU A 1 105 ? 4.668 -0.654 -4.519 1.00 87.88 105 LEU A CA 1
ATOM 811 C C . LEU A 1 105 ? 5.571 0.510 -4.949 1.00 87.88 105 LEU A C 1
ATOM 813 O O . LEU A 1 105 ? 6.760 0.304 -5.184 1.00 87.88 105 LEU A O 1
ATOM 817 N N . ILE A 1 106 ? 5.035 1.730 -5.021 1.00 87.31 106 ILE A N 1
ATOM 818 C CA . ILE A 1 106 ? 5.800 2.928 -5.377 1.00 87.31 106 ILE A CA 1
ATOM 819 C C . ILE A 1 106 ? 6.949 3.136 -4.396 1.00 87.31 106 ILE A C 1
ATOM 821 O O . ILE A 1 106 ? 8.084 3.359 -4.816 1.00 87.31 106 ILE A O 1
ATOM 825 N N . TRP A 1 107 ? 6.670 3.015 -3.098 1.00 87.94 107 TRP A N 1
ATOM 826 C CA . TRP A 1 107 ? 7.700 3.091 -2.067 1.00 87.94 107 TRP A CA 1
ATOM 827 C C . TRP A 1 107 ? 8.788 2.028 -2.269 1.00 87.94 107 TRP A C 1
ATOM 829 O O . TRP A 1 107 ? 9.979 2.343 -2.245 1.00 87.94 107 TRP A O 1
ATOM 839 N N . GLU A 1 108 ? 8.399 0.773 -2.506 1.00 85.19 108 GLU A N 1
ATOM 840 C CA . GLU A 1 108 ? 9.358 -0.314 -2.721 1.00 85.19 108 GLU A CA 1
ATOM 841 C C . GLU A 1 108 ? 10.249 -0.068 -3.940 1.00 85.19 108 GLU A C 1
ATOM 843 O O . GLU A 1 108 ? 11.467 -0.257 -3.878 1.00 85.19 108 GLU A O 1
ATOM 848 N N . LEU A 1 109 ? 9.669 0.419 -5.032 1.00 79.75 109 LEU A N 1
ATOM 849 C CA . LEU A 1 109 ? 10.412 0.750 -6.239 1.00 79.75 109 LEU A CA 1
ATOM 850 C C . LEU A 1 109 ? 11.333 1.960 -6.033 1.00 79.75 109 LEU A C 1
ATOM 852 O O . LEU A 1 109 ? 12.476 1.924 -6.493 1.00 79.75 109 LEU A O 1
ATOM 856 N N . ALA A 1 110 ? 10.898 2.987 -5.302 1.00 77.38 110 ALA A N 1
ATOM 857 C CA . ALA A 1 110 ? 11.706 4.172 -5.021 1.00 77.38 110 ALA A CA 1
ATOM 858 C C . ALA A 1 110 ? 12.899 3.863 -4.097 1.00 77.38 110 ALA A C 1
ATOM 860 O O . ALA A 1 110 ? 14.019 4.297 -4.363 1.00 77.38 110 ALA A O 1
ATOM 861 N N . PHE A 1 111 ? 12.692 3.067 -3.042 1.00 78.69 111 PHE A N 1
ATOM 862 C CA . PHE A 1 111 ? 13.684 2.892 -1.968 1.00 78.69 111 PHE A CA 1
ATOM 863 C C . PHE A 1 111 ? 14.328 1.510 -1.900 1.00 78.69 111 PHE A C 1
ATOM 865 O O . PHE A 1 111 ? 15.237 1.301 -1.094 1.00 78.69 111 PHE A O 1
ATOM 872 N N . ASN A 1 112 ? 13.882 0.569 -2.735 1.00 79.25 112 ASN A N 1
ATOM 873 C CA . ASN A 1 112 ? 14.305 -0.832 -2.713 1.00 79.25 112 ASN A CA 1
ATOM 874 C C . ASN A 1 112 ? 14.114 -1.503 -1.341 1.00 79.25 112 ASN A C 1
ATOM 876 O O . ASN A 1 112 ? 14.964 -2.279 -0.899 1.00 79.25 112 ASN A O 1
ATOM 880 N N . LYS A 1 113 ? 13.042 -1.134 -0.637 1.00 84.06 113 LYS A N 1
ATOM 881 C CA . LYS A 1 113 ? 12.702 -1.600 0.712 1.00 84.06 113 LYS A CA 1
ATOM 882 C C . LYS A 1 113 ? 11.190 -1.671 0.848 1.00 84.06 113 LYS A C 1
ATOM 884 O O . LYS A 1 113 ? 10.510 -0.767 0.371 1.00 84.06 113 LYS A O 1
ATOM 889 N N . HIS A 1 114 ? 10.673 -2.674 1.548 1.00 90.19 114 HIS A N 1
ATOM 890 C CA . HIS A 1 114 ? 9.245 -2.727 1.847 1.00 90.19 114 HIS A CA 1
ATOM 891 C C . HIS A 1 114 ? 8.838 -1.548 2.735 1.00 90.19 114 HIS A C 1
ATOM 893 O O . HIS A 1 114 ? 9.577 -1.145 3.642 1.00 90.19 114 HIS A O 1
ATOM 899 N N . LEU A 1 115 ? 7.668 -0.971 2.450 1.00 91.94 115 LEU A N 1
ATOM 900 C CA . LEU A 1 115 ? 7.118 0.090 3.290 1.00 91.94 115 LEU A CA 1
ATOM 901 C C . LEU A 1 115 ? 6.702 -0.467 4.654 1.00 91.94 115 LEU A C 1
ATOM 903 O O . LEU A 1 115 ? 7.036 0.088 5.701 1.00 91.94 115 LEU A O 1
ATOM 907 N N . PHE A 1 116 ? 6.028 -1.610 4.608 1.00 95.19 116 PHE A N 1
ATOM 908 C CA . PHE A 1 116 ? 5.623 -2.403 5.753 1.00 95.19 116 PHE A CA 1
ATOM 909 C C . PHE A 1 116 ? 6.218 -3.800 5.576 1.00 95.19 116 PHE A C 1
ATOM 911 O O . PHE A 1 116 ? 5.980 -4.441 4.553 1.00 95.19 116 PHE A O 1
ATOM 918 N N . ASP A 1 117 ? 7.008 -4.233 6.551 1.00 93.75 117 ASP A N 1
ATOM 919 C CA . ASP A 1 117 ? 7.846 -5.433 6.470 1.00 93.75 117 ASP A CA 1
ATOM 920 C C . ASP A 1 117 ? 7.478 -6.393 7.609 1.00 93.75 117 ASP A C 1
ATOM 922 O O . ASP A 1 117 ? 8.192 -6.509 8.604 1.00 93.75 117 ASP A O 1
ATOM 926 N N . GLY A 1 118 ? 6.251 -6.916 7.565 1.00 94.94 118 GLY A N 1
ATOM 927 C CA . GLY A 1 118 ? 5.726 -7.859 8.552 1.00 94.94 118 GLY A CA 1
ATOM 928 C C . GLY A 1 118 ? 5.586 -9.263 7.972 1.00 94.94 118 GLY A C 1
ATOM 929 O O . GLY A 1 118 ? 5.037 -9.429 6.881 1.00 94.94 118 GLY A O 1
ATOM 930 N N . ASP A 1 119 ? 6.000 -10.275 8.736 1.00 95.69 119 ASP A N 1
ATOM 931 C CA . ASP A 1 119 ? 5.851 -11.690 8.370 1.00 95.69 119 ASP A CA 1
ATOM 932 C C . ASP A 1 119 ? 4.440 -12.214 8.691 1.00 95.69 119 ASP A C 1
ATOM 934 O O . ASP A 1 119 ? 3.994 -13.243 8.177 1.00 95.69 119 ASP A O 1
ATOM 938 N N . THR A 1 120 ? 3.699 -11.480 9.528 1.00 96.94 120 THR A N 1
ATOM 939 C CA . THR A 1 120 ? 2.313 -11.776 9.910 1.00 96.94 120 THR A CA 1
ATOM 940 C C . THR A 1 120 ? 1.390 -10.574 9.703 1.00 96.94 120 THR A C 1
ATOM 942 O O . THR A 1 120 ? 1.833 -9.428 9.666 1.00 96.94 120 THR A O 1
ATOM 945 N N . GLU A 1 121 ? 0.072 -10.804 9.623 1.00 97.12 121 GLU A N 1
ATOM 946 C CA . GLU A 1 121 ? -0.921 -9.713 9.567 1.00 97.12 121 GLU A CA 1
ATOM 947 C C . GLU A 1 121 ? -0.834 -8.777 10.788 1.00 97.12 121 GLU A C 1
ATOM 949 O O . GLU A 1 121 ? -1.040 -7.572 10.649 1.00 97.12 121 GLU A O 1
ATOM 954 N N . ALA A 1 122 ? -0.469 -9.305 11.964 1.00 97.00 122 ALA A N 1
ATOM 955 C CA . ALA A 1 122 ? -0.264 -8.504 13.169 1.00 97.00 122 ALA A CA 1
ATOM 956 C C . ALA A 1 122 ? 0.959 -7.585 13.036 1.00 97.00 122 ALA A C 1
ATOM 958 O O . ALA A 1 122 ? 0.862 -6.385 13.272 1.00 97.00 122 ALA A O 1
ATOM 959 N N . GLU A 1 123 ? 2.106 -8.120 12.617 1.00 96.81 123 GLU A N 1
ATOM 960 C CA . GLU A 1 123 ? 3.312 -7.314 12.393 1.00 96.81 123 GLU A CA 1
ATOM 961 C C . GLU A 1 123 ? 3.111 -6.284 11.282 1.00 96.81 123 GLU A C 1
ATOM 963 O O . GLU A 1 123 ? 3.560 -5.145 11.404 1.00 96.81 123 GLU A O 1
ATOM 968 N N . GLN A 1 124 ? 2.372 -6.651 10.235 1.00 97.19 124 GLN A N 1
ATOM 969 C CA . GLN A 1 124 ? 2.035 -5.747 9.147 1.00 97.19 124 GLN A CA 1
ATOM 970 C C . GLN A 1 124 ? 1.191 -4.566 9.646 1.00 97.19 124 GLN A C 1
ATOM 972 O O . GLN A 1 124 ? 1.549 -3.416 9.394 1.00 97.19 124 GLN A O 1
ATOM 977 N N . LEU A 1 125 ? 0.127 -4.818 10.422 1.00 97.62 125 LEU A N 1
ATOM 978 C CA . LEU A 1 125 ? -0.671 -3.758 11.053 1.00 97.62 125 LEU A CA 1
ATOM 979 C C . LEU A 1 125 ? 0.157 -2.916 12.028 1.00 97.62 125 LEU A C 1
ATOM 981 O O . LEU A 1 125 ? 0.034 -1.694 12.039 1.00 97.62 125 LEU A O 1
ATOM 985 N N . ARG A 1 126 ? 1.046 -3.539 12.807 1.00 96.62 126 ARG A N 1
ATOM 986 C CA . ARG A 1 126 ? 1.959 -2.830 13.711 1.00 96.62 126 ARG A CA 1
ATOM 987 C C . ARG A 1 126 ? 2.860 -1.854 12.951 1.00 96.62 126 ARG A C 1
ATOM 989 O O . ARG A 1 126 ? 3.038 -0.718 13.387 1.00 96.62 126 ARG A O 1
ATOM 996 N N . ASN A 1 127 ? 3.398 -2.280 11.808 1.00 96.12 127 ASN A N 1
ATOM 997 C CA . ASN A 1 127 ? 4.203 -1.436 10.926 1.00 96.12 127 ASN A CA 1
ATOM 998 C C . ASN A 1 127 ? 3.372 -0.290 10.325 1.00 96.12 127 ASN A C 1
ATOM 1000 O O . ASN A 1 127 ? 3.863 0.836 10.248 1.00 96.12 127 ASN A O 1
ATOM 1004 N N . MET A 1 128 ? 2.102 -0.531 9.977 1.00 97.19 128 MET A N 1
ATOM 1005 C CA . MET A 1 128 ? 1.186 0.536 9.556 1.00 97.19 128 MET A CA 1
ATOM 1006 C C . MET A 1 128 ? 0.963 1.563 10.672 1.00 97.19 128 MET A C 1
ATOM 1008 O O . MET A 1 128 ? 1.090 2.757 10.419 1.00 97.19 128 MET A O 1
ATOM 1012 N N . VAL A 1 129 ? 0.724 1.128 11.916 1.00 96.62 129 VAL A N 1
ATOM 1013 C CA . VAL A 1 129 ? 0.587 2.034 13.075 1.00 96.62 129 VAL A CA 1
ATOM 1014 C C . VAL A 1 129 ? 1.872 2.826 13.317 1.00 96.62 129 VAL A C 1
ATOM 1016 O O . VAL A 1 129 ? 1.813 4.012 13.637 1.00 96.62 129 VAL A O 1
ATOM 1019 N N . ALA A 1 130 ? 3.042 2.208 13.129 1.00 94.75 130 ALA A N 1
ATOM 1020 C CA . ALA A 1 130 ? 4.324 2.893 13.273 1.00 94.75 130 ALA A CA 1
ATOM 1021 C C . ALA A 1 130 ? 4.471 4.053 12.282 1.00 94.75 130 ALA A C 1
ATOM 1023 O O . ALA A 1 130 ? 4.979 5.109 12.659 1.00 94.75 130 ALA A O 1
ATOM 1024 N N . SER A 1 131 ? 4.040 3.861 11.035 1.00 93.75 131 SER A N 1
ATOM 1025 C CA . SER A 1 131 ? 4.243 4.842 9.966 1.00 93.75 131 SER A CA 1
ATOM 1026 C C . SER A 1 131 ? 3.112 5.842 9.788 1.00 93.75 131 SER A C 1
ATOM 1028 O O . SER A 1 131 ? 3.389 6.989 9.456 1.00 93.75 131 SER A O 1
ATOM 1030 N N . LEU A 1 132 ? 1.865 5.436 10.023 1.00 94.69 132 LEU A N 1
ATOM 1031 C CA . LEU A 1 132 ? 0.676 6.267 9.810 1.00 94.69 132 LEU A CA 1
ATOM 1032 C C . LEU A 1 132 ? 0.106 6.845 11.111 1.00 94.69 132 LEU A C 1
ATOM 1034 O O . LEU A 1 132 ? -0.796 7.679 11.069 1.00 94.69 132 LEU A O 1
ATOM 1038 N N . GLY A 1 133 ? 0.596 6.390 12.267 1.00 94.50 133 GLY A N 1
ATOM 1039 C CA . GLY A 1 133 ? -0.080 6.597 13.544 1.00 94.50 133 GLY A CA 1
ATOM 1040 C C . GLY A 1 133 ? -1.273 5.646 13.731 1.00 94.50 133 GLY A C 1
ATOM 1041 O O . GLY A 1 133 ? -1.549 4.805 12.867 1.00 94.50 133 GLY A O 1
ATOM 1042 N N . PRO A 1 134 ? -1.975 5.735 14.875 1.00 95.00 134 PRO A N 1
ATOM 1043 C CA . PRO A 1 134 ? -3.116 4.871 15.162 1.00 95.00 134 PRO A CA 1
ATOM 1044 C C . PRO A 1 134 ? -4.248 5.077 14.139 1.00 95.00 134 PRO A C 1
ATOM 1046 O O . PRO A 1 134 ? -4.481 6.212 13.713 1.00 95.00 134 PRO A O 1
ATOM 1049 N N . PRO A 1 135 ? -4.964 4.008 13.746 1.00 96.69 135 PRO A N 1
ATOM 1050 C CA . PRO A 1 135 ? -6.137 4.142 12.895 1.00 96.69 135 PRO A CA 1
ATOM 1051 C C . PRO A 1 135 ? -7.254 4.918 13.611 1.00 96.69 135 PRO A C 1
ATOM 1053 O O . PRO A 1 135 ? -7.358 4.858 14.839 1.00 96.69 135 PRO A O 1
ATOM 1056 N N . PRO A 1 136 ? -8.149 5.591 12.866 1.00 97.31 136 PRO A N 1
ATOM 1057 C CA . PRO A 1 136 ? -9.383 6.116 13.436 1.00 97.31 136 PRO A CA 1
ATOM 1058 C C . PRO A 1 136 ? -10.220 4.998 14.075 1.00 97.31 136 PRO A C 1
ATOM 1060 O O . PRO A 1 136 ? -10.375 3.920 13.495 1.00 97.31 136 PRO A O 1
ATOM 1063 N N . LYS A 1 137 ? -10.819 5.265 15.241 1.00 96.75 137 LYS A N 1
ATOM 1064 C CA . LYS A 1 137 ? -11.664 4.291 15.956 1.00 96.75 137 LYS A CA 1
ATOM 1065 C C . LYS A 1 137 ? -12.802 3.765 15.078 1.00 96.75 137 LYS A C 1
ATOM 1067 O O . LYS A 1 137 ? -12.999 2.556 14.982 1.00 96.75 137 LYS A O 1
ATOM 1072 N N . ASP A 1 138 ? -13.500 4.660 14.385 1.00 96.62 138 ASP A N 1
ATOM 1073 C CA . ASP A 1 138 ? -14.634 4.300 13.526 1.00 96.62 138 ASP A CA 1
ATOM 1074 C C . ASP A 1 138 ? -14.226 3.388 12.366 1.00 96.62 138 ASP A C 1
ATOM 1076 O O . ASP A 1 138 ? -15.011 2.538 11.951 1.00 96.62 138 ASP A O 1
ATOM 1080 N N . PHE A 1 139 ? -12.991 3.514 11.871 1.00 97.19 139 PHE A N 1
ATOM 1081 C CA . PHE A 1 139 ? -12.444 2.587 10.886 1.00 97.19 139 PHE A CA 1
ATOM 1082 C C . PHE A 1 139 ? -12.266 1.197 11.501 1.00 97.19 139 PHE A C 1
ATOM 1084 O O . PHE A 1 139 ? -12.782 0.223 10.967 1.00 97.19 139 PHE A O 1
ATOM 1091 N N . VAL A 1 140 ? -11.621 1.085 12.667 1.00 97.25 140 VAL A N 1
ATOM 1092 C CA . VAL A 1 140 ? -11.432 -0.214 13.344 1.00 97.25 140 VAL A CA 1
ATOM 1093 C C . VAL A 1 140 ? -12.772 -0.900 13.635 1.00 97.25 140 VAL A C 1
ATOM 1095 O O . VAL A 1 140 ? -12.909 -2.109 13.432 1.00 97.25 140 VAL A O 1
ATOM 1098 N N . LEU A 1 141 ? -13.783 -0.133 14.052 1.00 95.25 141 LEU A N 1
ATOM 1099 C CA . LEU A 1 141 ? -15.123 -0.639 14.360 1.00 95.25 141 LEU A CA 1
ATOM 1100 C C . LEU A 1 141 ? -15.918 -1.111 13.132 1.00 95.25 141 LEU A C 1
ATOM 1102 O O . LEU A 1 141 ? -16.919 -1.808 13.299 1.00 95.25 141 LEU A O 1
ATOM 1106 N N . GLN A 1 142 ? -15.479 -0.808 11.912 1.00 95.44 142 GLN A N 1
ATOM 1107 C CA . GLN A 1 142 ? -16.028 -1.421 10.696 1.00 95.44 142 GLN A CA 1
ATOM 1108 C C . GLN A 1 142 ? -15.421 -2.801 10.414 1.00 95.44 142 GLN A C 1
ATOM 1110 O O . GLN A 1 142 ? -15.960 -3.572 9.619 1.00 95.44 142 GLN A O 1
ATOM 1115 N N . GLY A 1 143 ? -14.316 -3.141 11.085 1.00 95.69 143 GLY A N 1
ATOM 1116 C CA . GLY A 1 143 ? -13.650 -4.429 10.962 1.00 95.69 143 GLY A CA 1
ATOM 1117 C C . GLY A 1 143 ? -14.569 -5.566 11.387 1.00 95.69 143 GLY A C 1
ATOM 1118 O O . GLY A 1 143 ? -15.409 -5.414 12.283 1.00 95.69 143 GLY A O 1
ATOM 1119 N N . ARG A 1 144 ? -14.395 -6.731 10.758 1.00 95.69 144 ARG A N 1
ATOM 1120 C CA . ARG A 1 144 ? -15.210 -7.910 11.051 1.00 95.69 144 ARG A CA 1
ATOM 1121 C C . ARG A 1 144 ? -15.081 -8.293 12.529 1.00 95.69 144 ARG A C 1
ATOM 1123 O O . ARG A 1 144 ? -13.973 -8.496 13.030 1.00 95.69 144 ARG A O 1
ATOM 1130 N N . LEU A 1 145 ? -16.227 -8.471 13.187 1.00 93.88 145 LEU A N 1
ATOM 1131 C CA . LEU A 1 145 ? -16.313 -9.002 14.550 1.00 93.88 145 LEU A CA 1
ATOM 1132 C C . LEU A 1 145 ? -15.595 -10.357 14.664 1.00 93.88 145 LEU A C 1
ATOM 1134 O O . LEU A 1 145 ? -15.751 -11.241 13.816 1.00 93.88 145 LEU A O 1
ATOM 1138 N N . GLY A 1 146 ? -14.809 -10.511 15.721 1.00 93.81 146 GLY A N 1
ATOM 1139 C CA . GLY A 1 146 ? -13.902 -11.629 15.974 1.00 93.81 146 GLY A CA 1
ATOM 1140 C C . GLY A 1 146 ? -12.528 -11.503 15.303 1.00 93.81 146 GLY A C 1
ATOM 1141 O O . GLY A 1 146 ? -11.619 -12.238 15.679 1.00 93.81 146 GLY A O 1
ATOM 1142 N N . VAL A 1 147 ? -12.357 -10.612 14.315 1.00 95.75 147 VAL A N 1
ATOM 1143 C CA . VAL A 1 147 ? -11.066 -10.365 13.644 1.00 95.75 147 VAL A CA 1
ATOM 1144 C C . VAL A 1 147 ? -10.404 -9.108 14.190 1.00 95.75 147 VAL A C 1
ATOM 1146 O O . VAL A 1 147 ? -9.235 -9.153 14.561 1.00 95.75 147 VAL A O 1
ATOM 1149 N N . ARG A 1 148 ? -11.126 -7.984 14.257 1.00 94.56 148 ARG A N 1
ATOM 1150 C CA . ARG A 1 148 ? -10.553 -6.711 14.732 1.00 94.56 148 ARG A CA 1
ATOM 1151 C C . ARG A 1 148 ? -10.021 -6.812 16.166 1.00 94.56 148 ARG A C 1
ATOM 1153 O O . ARG A 1 148 ? -8.979 -6.240 16.464 1.00 94.56 148 ARG A O 1
ATOM 1160 N N . GLU A 1 149 ? -10.671 -7.614 17.009 1.00 96.12 149 GLU A N 1
ATOM 1161 C CA . GLU A 1 149 ? -10.352 -7.813 18.427 1.00 96.12 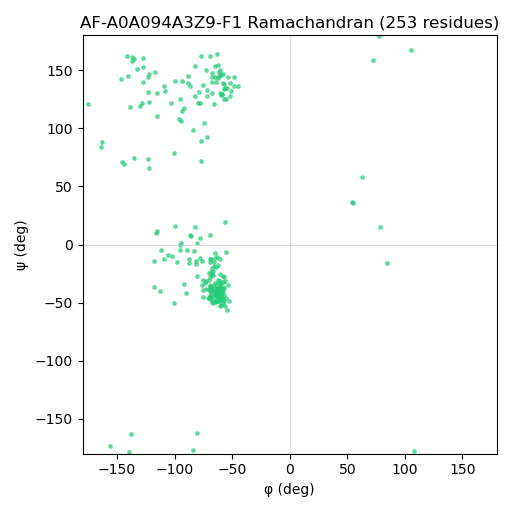149 GLU A CA 1
ATOM 1162 C C . GLU A 1 149 ? -9.034 -8.576 18.633 1.00 96.12 149 GLU A C 1
ATOM 1164 O O . GLU A 1 149 ? -8.473 -8.573 19.734 1.00 96.12 149 GLU A O 1
ATOM 1169 N N . LEU A 1 150 ? -8.517 -9.224 17.581 1.00 96.31 150 LEU A N 1
ATOM 1170 C CA . LEU A 1 150 ? -7.190 -9.842 17.584 1.00 96.31 150 LEU A CA 1
ATOM 1171 C C . LEU A 1 150 ? -6.076 -8.790 17.628 1.00 96.31 150 LEU A C 1
ATOM 1173 O O . LEU A 1 150 ? -4.995 -9.072 18.138 1.00 96.31 150 LEU A O 1
ATOM 1177 N N . TYR A 1 151 ? -6.339 -7.589 17.107 1.00 97.00 151 TYR A N 1
ATOM 1178 C CA . TYR A 1 151 ? -5.326 -6.560 16.869 1.00 97.00 151 TYR A CA 1
ATOM 1179 C C . TYR A 1 151 ? -5.571 -5.283 17.674 1.00 97.00 151 TYR A C 1
ATOM 1181 O O . TYR A 1 151 ? -4.617 -4.660 18.140 1.00 97.00 151 TYR A O 1
ATOM 1189 N N . PHE A 1 152 ? -6.838 -4.907 17.852 1.00 96.94 152 PHE A N 1
ATOM 1190 C CA . PHE A 1 152 ? -7.258 -3.662 18.486 1.00 96.94 152 PHE A CA 1
ATOM 1191 C C . PHE A 1 152 ? -8.259 -3.923 19.615 1.00 96.94 152 PHE A C 1
ATOM 1193 O O . PHE A 1 152 ? -8.944 -4.949 19.621 1.00 96.94 152 PHE A O 1
ATOM 1200 N N . ASP A 1 153 ? -8.307 -3.032 20.599 1.00 94.12 153 ASP A N 1
ATOM 1201 C CA . ASP A 1 153 ? -9.319 -3.052 21.656 1.00 94.12 153 ASP A CA 1
ATOM 1202 C C . ASP A 1 153 ? -10.618 -2.346 21.228 1.00 94.12 153 ASP A C 1
ATOM 1204 O O . ASP A 1 153 ? -10.762 -1.899 20.086 1.00 94.12 153 ASP A O 1
ATOM 1208 N N . ASP A 1 154 ? -11.580 -2.262 22.149 1.00 89.94 154 ASP A N 1
ATOM 1209 C CA . ASP A 1 154 ? -12.892 -1.648 21.903 1.00 89.94 154 ASP A CA 1
ATOM 1210 C C . ASP A 1 154 ? -12.810 -0.128 21.645 1.00 89.94 154 ASP A C 1
ATOM 1212 O O . ASP A 1 154 ? -13.752 0.476 21.119 1.00 89.94 154 ASP A O 1
ATOM 1216 N N . ASP A 1 155 ? -11.674 0.495 21.969 1.00 89.69 155 ASP A N 1
ATOM 1217 C CA . ASP A 1 155 ? -11.372 1.893 21.677 1.00 89.69 155 ASP A CA 1
ATOM 1218 C C . ASP A 1 155 ? -10.582 2.081 20.375 1.00 89.69 155 ASP A C 1
ATOM 1220 O O . ASP A 1 155 ? -10.305 3.214 19.978 1.00 89.69 155 ASP A O 1
ATOM 1224 N N . GLY A 1 156 ? -10.295 0.992 19.657 1.00 88.69 156 GLY A N 1
ATOM 1225 C CA . GLY A 1 156 ? -9.532 1.011 18.412 1.00 88.69 156 GLY A CA 1
ATOM 1226 C C . GLY A 1 156 ? -8.025 1.148 18.629 1.00 88.69 156 GLY A C 1
ATOM 1227 O O . GLY A 1 156 ? -7.293 1.451 17.686 1.00 88.69 156 GLY A O 1
ATOM 1228 N N . VAL A 1 157 ? -7.545 0.931 19.855 1.00 93.06 157 VAL A N 1
ATOM 1229 C CA . VAL A 1 157 ? -6.132 1.047 20.216 1.00 93.06 157 VAL A CA 1
ATOM 1230 C C . VAL A 1 157 ? -5.426 -0.284 19.983 1.00 93.06 157 VAL A C 1
ATOM 1232 O O . VAL A 1 157 ? -5.954 -1.357 20.261 1.00 93.06 157 VAL A O 1
ATOM 1235 N N . TRP A 1 158 ? -4.211 -0.216 19.438 1.00 95.19 158 TRP A N 1
ATOM 1236 C CA . TRP A 1 158 ? -3.372 -1.381 19.159 1.00 95.19 158 TRP A CA 1
ATOM 1237 C C . TRP A 1 158 ? -3.053 -2.179 20.435 1.00 95.19 158 TRP A C 1
ATOM 1239 O O . TRP A 1 158 ? -2.551 -1.620 21.408 1.00 95.19 158 TRP A O 1
ATOM 1249 N N . LYS A 1 159 ? -3.293 -3.497 20.403 1.00 94.62 159 LYS A N 1
ATOM 1250 C CA . LYS A 1 159 ? -3.105 -4.420 21.541 1.00 94.62 159 LYS A CA 1
ATOM 1251 C C . LYS A 1 159 ? -1.786 -5.191 21.533 1.00 94.62 159 LYS A C 1
ATOM 1253 O O . LYS A 1 159 ? -1.467 -5.848 22.520 1.00 94.62 159 LYS A O 1
ATOM 1258 N N . GLY A 1 160 ? -1.081 -5.210 20.405 1.00 90.00 160 GLY A N 1
ATOM 1259 C CA . GLY A 1 160 ? 0.142 -5.996 20.260 1.00 90.00 160 GLY A CA 1
ATOM 1260 C C . GLY A 1 160 ? 1.370 -5.311 20.856 1.00 90.00 160 GLY A C 1
ATOM 1261 O O . GLY A 1 160 ? 1.276 -4.351 21.618 1.00 90.00 160 GLY A O 1
ATOM 1262 N N . GLU A 1 161 ? 2.548 -5.784 20.448 1.00 90.19 161 GLU A N 1
ATOM 1263 C CA . GLU A 1 161 ? 3.830 -5.249 20.916 1.00 90.19 161 GLU A CA 1
ATOM 1264 C C . GLU A 1 161 ? 3.944 -3.727 20.723 1.00 90.19 161 GLU A C 1
ATOM 1266 O O . GLU A 1 161 ? 3.497 -3.214 19.684 1.00 90.19 161 GLU A O 1
ATOM 1271 N N . PRO A 1 162 ? 4.598 -3.007 21.659 1.00 90.19 162 PRO A N 1
ATOM 1272 C CA . PRO A 1 162 ? 4.766 -1.565 21.583 1.00 90.19 162 PRO A CA 1
ATOM 1273 C C . PRO A 1 162 ? 5.273 -1.093 20.219 1.00 90.19 162 PRO A C 1
ATOM 1275 O O . PRO A 1 162 ? 6.186 -1.669 19.607 1.00 90.19 162 PRO A O 1
ATOM 1278 N N . VAL A 1 163 ? 4.662 -0.014 19.741 1.00 93.25 163 VAL A N 1
ATOM 1279 C CA . VAL A 1 163 ? 4.963 0.582 18.444 1.00 93.25 163 VAL A CA 1
ATOM 1280 C C . VAL A 1 163 ? 5.967 1.708 18.636 1.00 93.25 163 VAL A C 1
ATOM 1282 O O . VAL A 1 163 ? 5.731 2.636 19.406 1.00 93.25 163 VAL A O 1
ATOM 1285 N N . LYS A 1 164 ? 7.087 1.650 17.912 1.00 91.38 164 LYS A N 1
ATOM 1286 C CA . LYS A 1 164 ? 8.013 2.778 17.799 1.00 91.38 164 LYS A CA 1
ATOM 1287 C C . LYS A 1 164 ? 7.612 3.607 16.573 1.00 91.38 164 LYS A C 1
ATOM 1289 O O . LYS A 1 164 ? 7.693 3.059 15.474 1.00 91.38 164 LYS A O 1
ATOM 1294 N N . PRO A 1 165 ? 7.215 4.886 16.723 1.00 90.31 165 PRO A N 1
ATOM 1295 C CA . PRO A 1 165 ? 6.855 5.724 15.583 1.00 90.31 165 PRO A CA 1
ATOM 1296 C C . PRO A 1 165 ? 7.990 5.818 14.558 1.00 90.31 165 PRO A C 1
ATOM 1298 O O . PRO A 1 165 ? 9.155 6.015 14.915 1.00 90.31 165 PRO A O 1
ATOM 1301 N N . LYS A 1 166 ? 7.633 5.673 13.285 1.00 88.44 166 LYS A N 1
ATOM 1302 C CA . LYS A 1 166 ? 8.510 5.746 12.115 1.00 88.44 166 LYS A CA 1
ATOM 1303 C C . LYS A 1 166 ? 7.741 6.413 10.960 1.00 88.44 166 LYS A C 1
ATOM 1305 O O . LYS A 1 166 ? 7.379 5.722 10.002 1.00 88.44 166 LYS A O 1
ATOM 1310 N N . PRO A 1 167 ? 7.448 7.722 11.076 1.00 83.88 167 PRO A N 1
ATOM 1311 C CA . PRO A 1 167 ? 6.660 8.454 10.088 1.00 83.88 167 PRO A CA 1
ATOM 1312 C C . PRO A 1 167 ? 7.333 8.440 8.712 1.00 83.88 167 PRO A C 1
ATOM 1314 O O . PRO A 1 167 ? 8.564 8.384 8.610 1.00 83.88 167 PRO A O 1
ATOM 1317 N N . LEU A 1 168 ? 6.519 8.503 7.659 1.00 75.31 168 LEU A N 1
ATOM 1318 C CA . LEU A 1 168 ? 6.978 8.479 6.266 1.00 75.31 168 LEU A CA 1
ATOM 1319 C C . LEU A 1 168 ? 7.874 9.687 5.949 1.00 75.31 168 LEU A C 1
ATOM 1321 O O . LEU A 1 168 ? 8.882 9.565 5.254 1.00 75.31 168 LEU A O 1
ATOM 1325 N N . GLU A 1 169 ? 7.536 10.837 6.524 1.00 68.81 169 GLU A N 1
ATOM 1326 C CA . GLU A 1 169 ? 8.097 12.155 6.235 1.00 68.81 169 GLU A CA 1
ATOM 1327 C C . GLU A 1 169 ? 9.543 12.318 6.723 1.00 68.81 169 GLU A C 1
ATOM 1329 O O . GLU A 1 169 ? 10.293 13.126 6.185 1.00 68.81 169 GLU A O 1
ATOM 1334 N N . GLY A 1 170 ? 9.966 11.541 7.726 1.00 60.84 170 GLY A N 1
ATOM 1335 C CA . GLY A 1 170 ? 11.282 11.693 8.357 1.00 60.84 170 GLY A CA 1
ATOM 1336 C C . GLY A 1 170 ? 12.451 11.064 7.594 1.00 60.84 170 GLY A C 1
ATOM 1337 O O . GLY A 1 170 ? 13.569 11.073 8.104 1.00 60.84 170 GLY A O 1
ATOM 1338 N N . SER A 1 171 ? 12.207 10.458 6.428 1.00 56.69 171 SER A N 1
ATOM 1339 C CA . SER A 1 171 ? 13.181 9.565 5.782 1.00 56.69 171 SER A CA 1
ATOM 1340 C C . SER A 1 171 ? 13.891 10.150 4.558 1.00 56.69 171 SER A C 1
ATOM 1342 O O . SER A 1 171 ? 14.813 9.503 4.063 1.00 56.69 171 SER A O 1
ATOM 1344 N N . LEU A 1 172 ? 13.474 11.313 4.040 1.00 63.59 172 LEU A N 1
ATOM 1345 C CA . LEU A 1 172 ? 13.905 11.800 2.724 1.00 63.59 172 LEU A CA 1
ATOM 1346 C C . LEU A 1 172 ? 14.161 13.313 2.700 1.00 63.59 172 LEU A C 1
ATOM 1348 O O . LEU A 1 172 ? 13.445 14.084 3.332 1.00 63.59 172 LEU A O 1
ATOM 1352 N N . GLU A 1 173 ? 15.151 13.736 1.912 1.00 63.41 173 GLU A N 1
ATOM 1353 C CA . GLU A 1 173 ? 15.535 15.139 1.719 1.00 63.41 173 GLU A CA 1
ATOM 1354 C C . GLU A 1 173 ? 15.339 15.559 0.252 1.00 63.41 173 GLU A C 1
ATOM 1356 O O . GLU A 1 173 ? 15.496 14.750 -0.662 1.00 63.41 173 GLU A O 1
ATOM 1361 N N . GLY A 1 174 ? 15.013 16.835 0.015 1.00 72.31 174 GLY A N 1
ATOM 1362 C CA . GLY A 1 174 ? 14.848 17.404 -1.332 1.00 72.31 174 GLY A CA 1
ATOM 1363 C C . GLY A 1 174 ? 13.396 17.660 -1.757 1.00 72.31 174 GLY A C 1
ATOM 1364 O O . GLY A 1 174 ? 12.445 17.261 -1.090 1.00 72.31 174 GLY A O 1
ATOM 1365 N N . GLU A 1 175 ? 13.222 18.405 -2.852 1.00 74.75 175 GLU A N 1
ATOM 1366 C CA . GLU A 1 175 ? 11.903 18.766 -3.403 1.00 74.75 175 GLU A CA 1
ATOM 1367 C C . GLU A 1 175 ? 11.180 17.554 -4.003 1.00 74.75 175 GLU A C 1
ATOM 1369 O O . GLU A 1 175 ? 10.028 17.295 -3.670 1.00 74.75 175 GLU A O 1
ATOM 1374 N N . GLU A 1 176 ? 11.878 16.760 -4.816 1.00 72.50 176 GLU A N 1
ATOM 1375 C CA . GLU A 1 176 ? 11.329 15.549 -5.440 1.00 72.50 176 GLU A CA 1
ATOM 1376 C C . GLU A 1 176 ? 10.855 14.534 -4.390 1.00 72.50 176 GLU A C 1
ATOM 1378 O O . GLU A 1 176 ? 9.755 13.993 -4.488 1.00 72.50 176 GLU A O 1
ATOM 1383 N N . ALA A 1 177 ? 11.645 14.340 -3.332 1.00 77.75 177 ALA A N 1
ATOM 1384 C CA . ALA A 1 177 ? 11.276 13.516 -2.189 1.00 77.75 177 ALA A CA 1
ATOM 1385 C C . ALA A 1 177 ? 10.002 14.008 -1.486 1.00 77.75 177 ALA A C 1
ATOM 1387 O O . ALA A 1 177 ? 9.148 13.199 -1.125 1.00 77.75 177 ALA A O 1
ATOM 1388 N N . ARG A 1 178 ? 9.853 15.328 -1.306 1.00 81.19 178 ARG A N 1
ATOM 1389 C CA . ARG A 1 178 ? 8.651 15.927 -0.708 1.00 81.19 178 ARG A CA 1
ATOM 1390 C C . ARG A 1 178 ? 7.421 15.719 -1.585 1.00 81.19 178 ARG A C 1
ATOM 1392 O O . ARG A 1 178 ? 6.366 15.376 -1.064 1.00 81.19 178 ARG A O 1
ATOM 1399 N N . GLN A 1 179 ? 7.559 15.847 -2.901 1.00 84.44 179 GLN A N 1
ATOM 1400 C CA . GLN A 1 179 ? 6.468 15.586 -3.842 1.00 84.44 179 GLN A CA 1
ATOM 1401 C C . GLN A 1 179 ? 6.097 14.096 -3.920 1.00 84.44 179 GLN A C 1
ATOM 1403 O O . GLN A 1 179 ? 4.915 13.767 -4.015 1.00 84.44 179 GLN A O 1
ATOM 1408 N N . LEU A 1 180 ? 7.074 13.188 -3.833 1.00 84.56 180 LEU A N 1
ATOM 1409 C CA . LEU A 1 180 ? 6.818 11.749 -3.739 1.00 84.56 180 LEU A CA 1
ATOM 1410 C C . LEU A 1 180 ? 6.076 11.404 -2.443 1.00 84.56 180 LEU A C 1
ATOM 1412 O O . LEU A 1 180 ? 5.117 10.637 -2.462 1.00 84.56 180 LEU A O 1
ATOM 1416 N N . LEU A 1 181 ? 6.491 11.985 -1.316 1.00 86.81 181 LEU A N 1
ATOM 1417 C CA . LEU A 1 181 ? 5.792 11.824 -0.041 1.00 86.81 181 LEU A CA 1
ATOM 1418 C C . LEU A 1 181 ? 4.362 12.373 -0.109 1.00 86.81 181 LEU A C 1
ATOM 1420 O O . LEU A 1 181 ? 3.441 11.703 0.349 1.00 86.81 181 LEU A O 1
ATOM 1424 N N . ASP A 1 182 ? 4.141 13.533 -0.728 1.00 90.31 182 ASP A N 1
ATOM 1425 C CA . ASP A 1 182 ? 2.792 14.084 -0.928 1.00 90.31 182 ASP A CA 1
ATOM 1426 C C . ASP A 1 182 ? 1.908 13.157 -1.785 1.00 90.31 182 ASP A C 1
ATOM 1428 O O . ASP A 1 182 ? 0.749 12.896 -1.450 1.00 90.31 182 ASP A O 1
ATOM 1432 N N . LEU A 1 183 ? 2.479 12.547 -2.831 1.00 91.38 183 LEU A N 1
ATOM 1433 C CA . LEU A 1 183 ? 1.784 11.530 -3.622 1.00 91.38 183 LEU A CA 1
ATOM 1434 C C . LEU A 1 183 ? 1.393 10.332 -2.743 1.00 91.38 183 LEU A C 1
ATOM 1436 O O . LEU A 1 183 ? 0.224 9.946 -2.700 1.00 91.38 183 LEU A O 1
ATOM 1440 N N . LEU A 1 184 ? 2.360 9.765 -2.015 1.00 92.56 184 LEU A N 1
ATOM 1441 C CA . LEU A 1 184 ? 2.177 8.573 -1.185 1.00 92.56 184 LEU A CA 1
ATOM 1442 C C . LEU A 1 184 ? 1.194 8.798 -0.035 1.00 92.56 184 LEU A C 1
ATOM 1444 O O . LEU A 1 184 ? 0.368 7.928 0.241 1.00 92.56 184 LEU A O 1
ATOM 1448 N N . THR A 1 185 ? 1.221 9.966 0.604 1.00 92.81 185 THR A N 1
ATOM 1449 C CA . THR A 1 185 ? 0.253 10.324 1.652 1.00 92.81 185 THR A CA 1
ATOM 1450 C C . THR A 1 185 ? -1.160 10.498 1.092 1.00 92.81 185 THR A C 1
ATOM 1452 O O . THR A 1 185 ? -2.129 10.370 1.836 1.00 92.81 185 THR A O 1
ATOM 1455 N N . GLY A 1 186 ? -1.324 10.730 -0.212 1.00 94.94 186 GLY A N 1
ATOM 1456 C CA . GLY A 1 186 ? -2.617 10.654 -0.89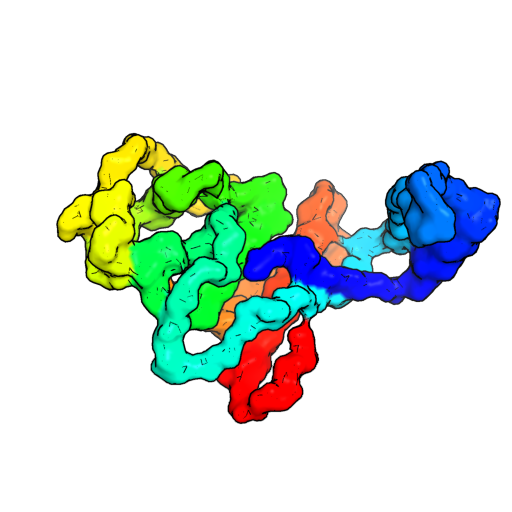1 1.00 94.94 186 GLY A CA 1
ATOM 1457 C C . GLY A 1 186 ? -3.109 9.226 -1.154 1.00 94.94 186 GLY A C 1
ATOM 1458 O O . GLY A 1 186 ? -4.280 9.046 -1.467 1.00 94.94 186 GLY A O 1
ATOM 1459 N N . MET A 1 187 ? -2.250 8.211 -1.038 1.00 96.56 187 MET A N 1
ATOM 1460 C CA . MET A 1 187 ? -2.548 6.822 -1.418 1.00 96.56 187 MET A CA 1
ATOM 1461 C C . MET A 1 187 ? -2.615 5.874 -0.218 1.00 96.56 187 MET A C 1
ATOM 1463 O O . MET A 1 187 ? -3.469 4.991 -0.164 1.00 96.56 187 MET A O 1
ATOM 1467 N N . VAL A 1 188 ? -1.717 6.052 0.751 1.00 97.00 188 VAL A N 1
ATOM 1468 C CA . VAL A 1 188 ? -1.524 5.158 1.898 1.00 97.00 188 VAL A CA 1
ATOM 1469 C C . VAL A 1 188 ? -2.223 5.756 3.124 1.00 97.00 188 VAL A C 1
ATOM 1471 O O . VAL A 1 188 ? -1.604 6.379 3.984 1.00 97.00 188 VAL A O 1
ATOM 1474 N N . ARG A 1 189 ? -3.551 5.597 3.174 1.00 97.56 189 ARG A N 1
ATOM 1475 C CA . ARG A 1 189 ? -4.428 6.037 4.278 1.00 97.56 189 ARG A CA 1
ATOM 1476 C C . ARG A 1 189 ? -5.206 4.864 4.860 1.00 97.56 189 ARG A C 1
ATOM 1478 O O . ARG A 1 189 ? -5.592 3.957 4.117 1.00 97.56 189 ARG A O 1
ATOM 1485 N N . TRP A 1 190 ? -5.461 4.914 6.169 1.00 97.75 190 TRP A N 1
ATOM 1486 C CA . TRP A 1 190 ? -6.278 3.923 6.873 1.00 97.75 190 TRP A CA 1
ATOM 1487 C C . TRP A 1 190 ? -7.652 3.774 6.222 1.00 97.75 190 TRP A C 1
ATOM 1489 O O . TRP A 1 190 ? -7.995 2.687 5.766 1.00 97.75 190 TRP A O 1
ATOM 1499 N N . VAL A 1 191 ? -8.383 4.884 6.115 1.00 97.88 191 VAL A N 1
ATOM 1500 C CA . VAL A 1 191 ? -9.735 4.934 5.554 1.00 97.88 191 VAL A CA 1
ATOM 1501 C C . VAL A 1 191 ? -9.656 4.934 4.018 1.00 97.88 191 VAL A C 1
ATOM 1503 O O . VAL A 1 191 ? -9.007 5.821 3.452 1.00 97.88 191 VAL A O 1
ATOM 1506 N N . PRO A 1 192 ? -10.275 3.965 3.316 1.00 96.50 192 PRO A N 1
ATOM 1507 C CA . PRO A 1 192 ? -10.230 3.879 1.854 1.00 96.50 192 PRO A CA 1
ATOM 1508 C C . PRO A 1 192 ? -10.744 5.134 1.138 1.00 96.50 192 PRO A C 1
ATOM 1510 O O . PRO A 1 192 ? -10.171 5.560 0.133 1.00 96.50 192 PRO A O 1
ATOM 1513 N N . GLU A 1 193 ? -11.786 5.762 1.677 1.00 95.94 193 GLU A N 1
ATOM 1514 C CA . GLU A 1 193 ? -12.439 6.951 1.126 1.00 95.94 193 GLU A CA 1
ATOM 1515 C C . GLU A 1 193 ? -11.537 8.192 1.166 1.00 95.94 193 GLU A C 1
ATOM 1517 O O . GLU A 1 193 ? -11.668 9.069 0.315 1.00 95.94 193 GLU A O 1
ATOM 1522 N N . GLU A 1 194 ? -10.584 8.245 2.100 1.00 97.06 194 GLU A N 1
ATOM 1523 C CA . GLU A 1 194 ? -9.601 9.332 2.215 1.00 97.06 194 GLU A CA 1
ATOM 1524 C C . GLU A 1 194 ? -8.462 9.217 1.192 1.00 97.06 194 GLU A C 1
ATOM 1526 O O . GLU A 1 194 ? -7.675 10.152 1.024 1.00 97.06 194 GLU A O 1
ATOM 1531 N N . ARG A 1 195 ? -8.338 8.076 0.504 1.00 97.50 195 ARG A N 1
ATOM 1532 C CA . ARG A 1 195 ? -7.333 7.894 -0.550 1.00 97.50 195 ARG A CA 1
ATOM 1533 C C . ARG A 1 195 ? -7.782 8.646 -1.799 1.00 97.50 195 ARG A C 1
ATOM 1535 O O . ARG A 1 195 ? -8.940 8.541 -2.201 1.00 97.50 195 ARG A O 1
ATOM 1542 N N . LYS A 1 196 ? -6.869 9.342 -2.476 1.00 95.25 196 LYS A N 1
ATOM 1543 C CA . LYS A 1 196 ? -7.122 9.971 -3.782 1.00 95.25 196 LYS A CA 1
ATOM 1544 C C . LYS A 1 196 ? -7.528 8.907 -4.811 1.00 95.25 196 LYS A C 1
ATOM 1546 O O . LYS A 1 196 ? -7.089 7.758 -4.763 1.00 95.25 196 LYS A O 1
ATOM 1551 N N . SER A 1 197 ? -8.412 9.261 -5.735 1.00 90.88 197 SER A N 1
ATOM 1552 C CA . SER A 1 197 ? -8.752 8.420 -6.886 1.00 90.88 197 SER A CA 1
ATOM 1553 C C . SER A 1 197 ? -7.586 8.327 -7.872 1.00 90.88 197 SER A C 1
ATOM 1555 O O . SER A 1 197 ? -6.693 9.176 -7.888 1.00 90.88 197 SER A O 1
ATOM 1557 N N . ALA A 1 198 ? -7.624 7.326 -8.756 1.00 85.56 198 ALA A N 1
ATOM 1558 C CA . ALA A 1 198 ? -6.606 7.193 -9.792 1.00 85.56 198 ALA A CA 1
ATOM 1559 C C . ALA A 1 198 ? -6.516 8.442 -10.692 1.00 85.56 198 ALA A C 1
ATOM 1561 O O . ALA A 1 198 ? -5.423 8.877 -11.045 1.00 85.56 198 ALA A O 1
ATOM 1562 N N . ARG A 1 199 ? -7.667 9.059 -10.995 1.00 86.94 199 ARG A N 1
ATOM 1563 C CA . ARG A 1 199 ? -7.763 10.291 -11.791 1.00 86.94 199 ARG A CA 1
ATOM 1564 C C . ARG A 1 199 ? -7.101 11.485 -11.106 1.00 86.94 199 ARG A C 1
ATOM 1566 O O . ARG A 1 199 ? -6.390 12.234 -11.764 1.00 86.94 199 ARG A O 1
ATOM 1573 N N . GLU A 1 200 ? -7.308 11.652 -9.803 1.00 90.19 200 GLU A N 1
ATOM 1574 C CA . GLU A 1 200 ? -6.660 12.721 -9.031 1.00 90.19 200 GLU A CA 1
ATOM 1575 C C . GLU A 1 200 ? -5.148 12.507 -8.923 1.00 90.19 200 GLU A C 1
ATOM 1577 O O . GLU A 1 200 ? -4.381 13.464 -9.001 1.00 90.19 200 GLU A O 1
ATOM 1582 N N . LEU A 1 201 ? -4.715 11.253 -8.769 1.00 89.62 201 LEU A N 1
ATOM 1583 C CA . LEU A 1 201 ? -3.298 10.909 -8.68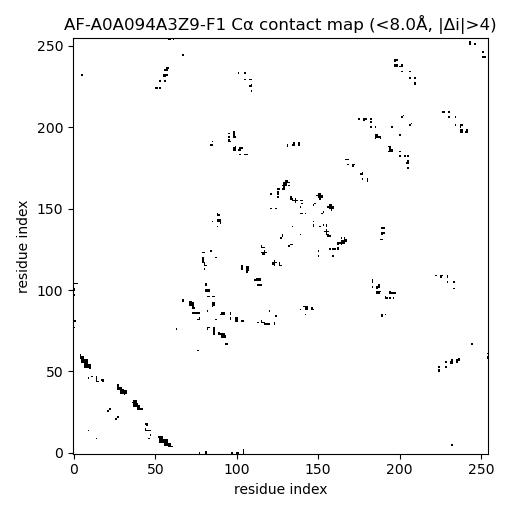9 1.00 89.62 201 LEU A CA 1
ATOM 1584 C C . LEU A 1 201 ? -2.581 11.120 -10.021 1.00 89.62 201 LEU A C 1
ATOM 1586 O O . LEU A 1 201 ? -1.449 11.578 -10.000 1.00 89.62 201 LEU A O 1
ATOM 1590 N N . LEU A 1 202 ? -3.221 10.851 -11.163 1.00 84.44 202 LEU A N 1
ATOM 1591 C CA . LEU A 1 202 ? -2.596 10.994 -12.485 1.00 84.44 202 LEU A CA 1
ATOM 1592 C C . LEU A 1 202 ? -2.135 12.436 -12.769 1.00 84.44 202 LEU A C 1
ATOM 1594 O O . LEU A 1 202 ? -1.127 12.641 -13.436 1.00 84.44 202 LEU A O 1
ATOM 1598 N N . GLY A 1 203 ? -2.842 13.432 -12.229 1.00 83.19 203 GLY A N 1
ATOM 1599 C CA . GLY A 1 203 ? -2.484 14.850 -12.343 1.00 83.19 203 GLY A CA 1
ATOM 1600 C C . GLY A 1 203 ? -1.510 15.357 -11.275 1.00 83.19 203 GLY A C 1
ATOM 1601 O O . GLY A 1 203 ? -1.323 16.566 -11.153 1.00 83.19 203 GLY A O 1
ATOM 1602 N N . HIS A 1 204 ? -0.932 14.478 -10.452 1.00 87.44 204 HIS A N 1
ATOM 1603 C CA . HIS A 1 204 ? -0.103 14.893 -9.325 1.00 87.44 204 HIS A CA 1
ATOM 1604 C C . HIS A 1 204 ? 1.209 15.563 -9.776 1.00 87.44 204 HIS A C 1
ATOM 1606 O O . HIS A 1 204 ? 1.866 15.035 -10.678 1.00 87.44 204 HIS A O 1
ATOM 1612 N N . PRO A 1 205 ? 1.673 16.647 -9.115 1.00 85.00 205 PRO A N 1
ATOM 1613 C CA . PRO A 1 205 ? 2.899 17.353 -9.495 1.00 85.00 205 PRO A CA 1
ATOM 1614 C C . PRO A 1 205 ? 4.131 16.459 -9.612 1.00 85.00 205 PRO A C 1
ATOM 1616 O O . PRO A 1 205 ? 4.939 16.673 -10.505 1.00 85.00 205 PRO A O 1
ATOM 1619 N N . TRP A 1 206 ? 4.246 15.431 -8.767 1.00 83.50 206 TRP A N 1
ATOM 1620 C CA . TRP A 1 206 ? 5.347 14.467 -8.848 1.00 83.50 206 TRP A CA 1
ATOM 1621 C C . TRP A 1 206 ? 5.372 13.692 -10.179 1.00 83.50 206 TRP A C 1
ATOM 1623 O O . TRP A 1 206 ? 6.439 13.489 -10.751 1.00 83.50 206 TRP A O 1
ATOM 1633 N N . LEU A 1 207 ? 4.201 13.299 -10.702 1.00 78.56 207 LEU A N 1
ATOM 1634 C CA . LEU A 1 207 ? 4.095 12.600 -11.988 1.00 78.56 207 LEU A CA 1
ATOM 1635 C C . LEU A 1 207 ? 4.296 13.554 -13.171 1.00 78.56 207 LEU A C 1
ATOM 1637 O O . LEU A 1 207 ? 4.952 13.196 -14.145 1.00 78.56 207 LEU A O 1
ATOM 1641 N N . VAL A 1 208 ? 3.758 14.773 -13.075 1.00 76.62 208 VAL A N 1
ATOM 1642 C CA . VAL A 1 208 ? 3.808 15.769 -14.158 1.00 76.62 208 VAL A CA 1
ATOM 1643 C C . VAL A 1 208 ? 5.196 16.413 -14.273 1.00 76.62 208 VAL A C 1
ATOM 1645 O O . VAL A 1 208 ? 5.741 16.502 -15.367 1.00 76.62 208 VAL A O 1
ATOM 1648 N N . SER A 1 209 ? 5.814 16.803 -13.155 1.00 66.25 209 SER A N 1
ATOM 1649 C CA . SER A 1 209 ? 7.139 17.454 -13.144 1.00 66.25 209 SER A CA 1
ATOM 1650 C C . SER A 1 209 ? 8.262 16.488 -13.533 1.00 66.25 209 SER A C 1
ATOM 1652 O O . SER A 1 209 ? 9.251 16.894 -14.141 1.00 66.25 209 SER A O 1
ATOM 1654 N N . GLY A 1 210 ? 8.095 15.195 -13.231 1.00 58.00 210 GLY A N 1
ATOM 1655 C CA . GLY A 1 210 ? 9.013 14.141 -13.662 1.00 58.00 210 GLY A CA 1
ATOM 1656 C C . GLY A 1 210 ? 9.020 13.907 -15.179 1.00 58.00 210 GLY A C 1
ATOM 1657 O O . GLY A 1 210 ? 10.013 13.414 -15.708 1.00 58.00 210 GLY A O 1
ATOM 1658 N N . ALA A 1 211 ? 7.950 14.285 -15.890 1.00 50.22 211 ALA A N 1
ATOM 1659 C CA . ALA A 1 211 ? 7.853 14.158 -17.346 1.00 50.22 211 ALA A CA 1
ATOM 1660 C C . ALA A 1 211 ? 8.573 15.290 -18.109 1.00 50.22 211 ALA A C 1
ATOM 1662 O O . ALA A 1 211 ? 9.039 15.068 -19.225 1.00 50.22 211 ALA A O 1
ATOM 1663 N N . ASP A 1 212 ? 8.707 16.474 -17.500 1.00 41.47 212 ASP A N 1
ATOM 1664 C CA . ASP A 1 212 ? 9.328 17.667 -18.105 1.00 41.47 212 ASP A CA 1
ATOM 1665 C C . ASP A 1 212 ? 10.844 17.769 -17.870 1.00 41.47 212 ASP A C 1
ATOM 1667 O O . ASP A 1 212 ? 11.508 18.664 -18.403 1.00 41.47 212 ASP A O 1
ATOM 1671 N N . THR A 1 213 ? 11.429 16.857 -17.089 1.00 44.12 213 THR A N 1
ATOM 1672 C CA . THR A 1 213 ? 12.874 16.879 -16.844 1.00 44.12 213 THR A CA 1
ATOM 1673 C C . THR A 1 213 ? 13.579 16.319 -18.078 1.00 44.12 213 THR A C 1
ATOM 1675 O O . THR A 1 213 ? 13.799 15.115 -18.203 1.00 44.12 213 THR A O 1
ATOM 1678 N N . GLN A 1 214 ? 13.909 17.197 -19.032 1.00 39.28 214 GLN A N 1
ATOM 1679 C CA . GLN A 1 214 ? 14.796 16.848 -20.135 1.00 39.28 214 GLN A CA 1
ATOM 1680 C C . GLN A 1 214 ? 16.073 16.213 -19.573 1.00 39.28 214 GLN A C 1
ATOM 1682 O O . GLN A 1 214 ? 16.694 16.731 -18.646 1.00 39.28 214 GLN A O 1
ATOM 1687 N N . LEU A 1 215 ? 16.439 15.083 -20.176 1.00 42.94 215 LEU A N 1
ATOM 1688 C CA . LEU A 1 215 ? 17.560 14.176 -19.904 1.00 42.94 215 LEU A CA 1
ATOM 1689 C C . LEU A 1 215 ? 18.967 14.820 -19.933 1.00 42.94 215 LEU A C 1
ATOM 1691 O O . LEU A 1 215 ? 19.955 14.113 -20.122 1.00 42.94 215 LEU A O 1
ATOM 1695 N N . SER A 1 216 ? 19.104 16.140 -19.805 1.00 34.19 216 SER A N 1
ATOM 1696 C CA . SER A 1 216 ? 20.346 16.830 -20.145 1.00 34.19 216 SER A CA 1
ATOM 1697 C C . SER A 1 216 ? 21.385 16.927 -19.034 1.00 34.19 216 SER A C 1
ATOM 1699 O O . SER A 1 216 ? 22.529 17.178 -19.379 1.00 34.19 216 SER A O 1
ATOM 1701 N N . GLU A 1 217 ? 21.093 16.697 -17.749 1.00 37.16 217 GLU A N 1
ATOM 1702 C CA . GLU A 1 217 ? 22.148 16.802 -16.723 1.00 37.16 217 GLU A CA 1
ATOM 1703 C C . GLU A 1 217 ? 21.768 16.130 -15.394 1.00 37.16 217 GLU A C 1
ATOM 1705 O O . GLU A 1 217 ? 21.240 16.772 -14.497 1.00 37.16 217 GLU A O 1
ATOM 1710 N N . LEU A 1 218 ? 22.052 14.831 -15.236 1.00 34.47 218 LEU A N 1
ATOM 1711 C CA . LEU A 1 218 ? 22.280 14.226 -13.913 1.00 34.47 218 LEU A CA 1
ATOM 1712 C C . LEU A 1 218 ? 22.966 12.862 -14.055 1.00 34.47 218 LEU A C 1
ATOM 1714 O O . LEU A 1 218 ? 22.369 11.791 -14.053 1.00 34.47 218 LEU A O 1
ATOM 1718 N N . VAL A 1 219 ? 24.290 12.913 -14.168 1.00 37.66 219 VAL A N 1
ATOM 1719 C CA . VAL A 1 219 ? 25.147 11.796 -13.779 1.00 37.66 219 VAL A CA 1
ATOM 1720 C C . VAL A 1 219 ? 25.166 11.795 -12.253 1.00 37.66 219 VAL A C 1
ATOM 1722 O O . VAL A 1 219 ? 25.794 12.673 -11.681 1.00 37.66 219 VAL A O 1
ATOM 1725 N N . ILE A 1 220 ? 24.452 10.860 -11.614 1.00 31.30 220 ILE A N 1
ATOM 1726 C CA . ILE A 1 220 ? 24.840 10.117 -10.396 1.00 31.30 220 ILE A CA 1
ATOM 1727 C C . ILE A 1 220 ? 23.747 9.066 -10.093 1.00 31.30 220 ILE A C 1
ATOM 1729 O O . ILE A 1 220 ? 22.595 9.386 -9.822 1.00 31.30 220 ILE A O 1
ATOM 1733 N N . ALA A 1 221 ? 24.183 7.803 -10.066 1.00 31.09 221 ALA A N 1
ATOM 1734 C CA . ALA A 1 221 ? 23.527 6.618 -9.506 1.00 31.09 221 ALA A CA 1
ATOM 1735 C C . ALA A 1 221 ? 22.301 6.018 -10.241 1.00 31.09 221 ALA A C 1
ATOM 1737 O O . ALA A 1 221 ? 21.578 6.645 -11.004 1.00 31.09 221 ALA A O 1
ATOM 1738 N N . ALA A 1 222 ? 22.055 4.740 -9.940 1.00 37.78 222 ALA A N 1
ATOM 1739 C CA . ALA A 1 222 ? 20.938 3.906 -10.385 1.00 37.78 222 ALA A CA 1
ATOM 1740 C C . ALA A 1 222 ? 19.474 4.393 -10.139 1.00 37.78 222 ALA A C 1
ATOM 1742 O O . ALA A 1 222 ? 18.579 3.712 -10.648 1.00 37.78 222 ALA A O 1
ATOM 1743 N N . PRO A 1 223 ? 19.155 5.495 -9.415 1.00 41.19 223 PRO A N 1
ATOM 1744 C CA . PRO A 1 223 ? 17.771 5.948 -9.241 1.00 41.19 223 PRO A CA 1
ATOM 1745 C C . PRO A 1 223 ? 17.066 6.451 -10.505 1.00 41.19 223 PRO A C 1
ATOM 1747 O O . PRO A 1 223 ? 15.857 6.325 -10.576 1.00 41.19 223 PRO A O 1
ATOM 1750 N N . ILE A 1 224 ? 17.761 6.963 -11.525 1.00 39.44 224 ILE A N 1
ATOM 1751 C CA . ILE A 1 224 ? 17.087 7.655 -12.650 1.00 39.44 224 ILE A CA 1
ATOM 1752 C C . ILE A 1 224 ? 16.287 6.687 -13.540 1.00 39.44 224 ILE A C 1
ATOM 1754 O O . ILE A 1 224 ? 15.158 6.971 -13.937 1.00 39.44 224 ILE A O 1
ATOM 1758 N N . LEU A 1 225 ? 16.828 5.489 -13.775 1.00 40.34 225 LEU A N 1
ATOM 1759 C CA . LEU A 1 225 ? 16.125 4.397 -14.460 1.00 40.34 225 LEU A CA 1
ATOM 1760 C C . LEU A 1 225 ? 14.922 3.903 -13.647 1.00 40.34 225 LEU A C 1
ATOM 1762 O O . LEU A 1 225 ? 13.910 3.512 -14.223 1.00 40.34 225 LEU A O 1
ATOM 1766 N N . ARG A 1 226 ? 15.024 3.949 -12.309 1.00 49.66 226 ARG A N 1
ATOM 1767 C CA . ARG A 1 226 ? 13.899 3.673 -11.412 1.00 49.66 226 ARG A CA 1
ATOM 1768 C C . ARG A 1 226 ? 12.862 4.777 -11.493 1.00 49.66 226 ARG A C 1
ATOM 1770 O O . ARG A 1 226 ? 11.710 4.420 -11.623 1.00 49.66 226 ARG A O 1
ATOM 1777 N N . SER A 1 227 ? 13.229 6.057 -11.489 1.00 50.69 227 SER A N 1
ATOM 1778 C CA . SER A 1 227 ? 12.279 7.168 -11.585 1.00 50.69 227 SER A CA 1
ATOM 1779 C C . SER A 1 227 ? 11.489 7.122 -12.892 1.00 50.69 227 SER A C 1
ATOM 1781 O O . SER A 1 227 ? 10.269 7.135 -12.840 1.00 50.69 227 SER A O 1
ATOM 1783 N N . TYR A 1 228 ? 12.128 6.955 -14.056 1.00 53.25 228 TYR A N 1
ATOM 1784 C CA . TYR A 1 228 ? 11.400 6.878 -15.334 1.00 53.25 228 TYR A CA 1
ATOM 1785 C C . TYR A 1 228 ? 10.499 5.636 -15.430 1.00 53.25 228 TYR A C 1
ATOM 1787 O O . TYR A 1 228 ? 9.335 5.730 -15.829 1.00 53.25 228 TYR A O 1
ATOM 1795 N N . LEU A 1 229 ? 11.008 4.468 -15.022 1.00 54.72 229 LEU A N 1
ATOM 1796 C CA . LEU A 1 229 ? 10.217 3.239 -14.993 1.00 54.72 229 LEU A CA 1
ATOM 1797 C C . LEU A 1 229 ? 9.052 3.351 -14.009 1.00 54.72 229 LEU A C 1
ATOM 1799 O O . LEU A 1 229 ? 7.941 2.948 -14.315 1.00 54.72 229 LEU A O 1
ATOM 1803 N N . LEU A 1 230 ? 9.291 3.937 -12.842 1.00 62.25 230 LEU A N 1
ATOM 1804 C CA . LEU A 1 230 ? 8.296 4.163 -11.807 1.00 62.25 230 LEU A CA 1
ATOM 1805 C C . LEU A 1 230 ? 7.213 5.131 -12.295 1.00 62.25 230 LEU A C 1
ATOM 1807 O O . LEU A 1 230 ? 6.039 4.789 -12.226 1.00 62.25 230 LEU A O 1
ATOM 1811 N N . LEU A 1 231 ? 7.594 6.280 -12.859 1.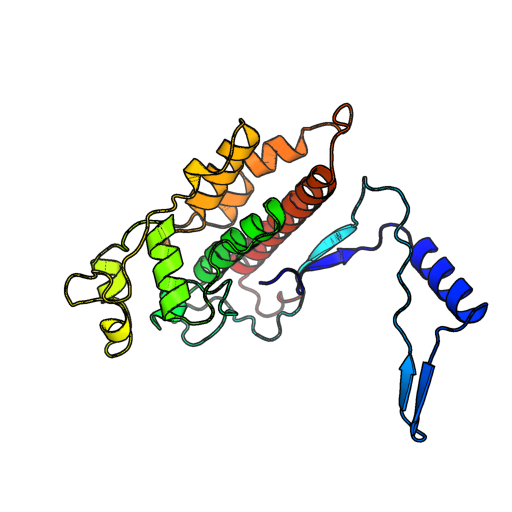00 60.97 231 LEU A N 1
ATOM 1812 C CA . LEU A 1 231 ? 6.679 7.278 -13.419 1.00 60.97 231 LEU A CA 1
ATOM 1813 C C . LEU A 1 231 ? 5.789 6.672 -14.512 1.00 60.97 231 LEU A C 1
ATOM 1815 O O . LEU A 1 231 ? 4.569 6.813 -14.460 1.00 60.97 231 LEU A O 1
ATOM 1819 N N . THR A 1 232 ? 6.378 5.939 -15.460 1.00 61.56 232 THR A N 1
ATOM 1820 C CA . THR A 1 232 ? 5.627 5.288 -16.547 1.00 61.56 232 THR A CA 1
ATOM 1821 C C . THR A 1 232 ? 4.753 4.137 -16.042 1.00 61.56 232 THR A C 1
ATOM 1823 O O . THR A 1 232 ? 3.604 4.023 -16.464 1.00 61.56 232 THR A O 1
ATOM 1826 N N . CYS A 1 233 ? 5.234 3.316 -15.098 1.00 64.56 233 CYS A N 1
ATOM 1827 C CA . CYS A 1 233 ? 4.454 2.224 -14.499 1.00 64.56 233 CYS A CA 1
ATOM 1828 C C . CYS A 1 233 ? 3.230 2.765 -13.766 1.00 64.56 233 CYS A C 1
ATOM 1830 O O . CYS A 1 233 ? 2.129 2.244 -13.932 1.00 64.56 233 CYS A O 1
ATOM 1832 N N . ILE A 1 234 ? 3.425 3.809 -12.958 1.00 68.44 234 ILE A N 1
ATOM 1833 C CA . ILE A 1 234 ? 2.353 4.442 -12.193 1.00 68.44 234 ILE A CA 1
ATOM 1834 C C . ILE A 1 234 ? 1.368 5.118 -13.141 1.00 68.44 234 ILE A C 1
ATOM 1836 O O . ILE A 1 234 ? 0.170 4.893 -13.012 1.00 68.44 234 ILE A O 1
ATOM 1840 N N . GLY A 1 235 ? 1.850 5.904 -14.108 1.00 65.06 235 GLY A N 1
ATOM 1841 C CA . GLY A 1 235 ? 0.999 6.583 -15.085 1.00 65.06 235 GLY A CA 1
ATOM 1842 C C . GLY A 1 235 ? 0.113 5.600 -15.850 1.00 65.06 235 GLY A C 1
ATOM 1843 O O . GLY A 1 235 ? -1.111 5.718 -15.817 1.00 65.06 235 GLY A O 1
ATOM 1844 N N . ASN A 1 236 ? 0.714 4.560 -16.435 1.00 65.62 236 ASN A N 1
ATOM 1845 C CA . ASN A 1 236 ? -0.018 3.529 -17.171 1.00 65.62 236 ASN A CA 1
ATOM 1846 C C . ASN A 1 236 ? -0.996 2.763 -16.276 1.00 65.62 236 ASN A C 1
ATOM 1848 O O . ASN A 1 236 ? -2.105 2.446 -16.709 1.00 65.62 236 ASN A O 1
ATOM 1852 N N . TYR A 1 237 ? -0.608 2.486 -15.027 1.00 68.94 237 TYR A N 1
ATOM 1853 C CA . TYR A 1 237 ? -1.502 1.868 -14.057 1.00 68.94 237 TYR A CA 1
ATOM 1854 C C . TYR A 1 237 ? -2.743 2.726 -13.806 1.00 68.94 237 TYR A C 1
ATOM 1856 O O . TYR A 1 237 ? -3.870 2.242 -13.903 1.00 68.94 237 TYR A O 1
ATOM 1864 N N . LEU A 1 238 ? -2.538 4.006 -13.494 1.00 69.00 238 LEU A N 1
ATOM 1865 C CA . LEU A 1 238 ? -3.619 4.931 -13.182 1.00 69.00 238 LEU A CA 1
ATOM 1866 C C . LEU A 1 238 ? -4.527 5.140 -14.398 1.00 69.00 238 LEU A C 1
ATOM 1868 O O . LEU A 1 238 ? -5.746 5.125 -14.251 1.00 69.00 238 LEU A O 1
ATOM 1872 N N . GLU A 1 239 ? -3.966 5.246 -15.603 1.00 70.88 239 GLU A N 1
ATOM 1873 C CA . GLU A 1 239 ? -4.750 5.295 -16.839 1.00 70.88 239 GLU A CA 1
ATOM 1874 C C . GLU A 1 239 ? -5.595 4.037 -17.061 1.00 70.88 239 GLU A C 1
ATOM 1876 O O . GLU A 1 239 ? -6.769 4.142 -17.426 1.00 70.88 239 GLU A O 1
ATOM 1881 N N . ALA A 1 240 ? -5.016 2.850 -16.858 1.00 66.25 240 ALA A N 1
ATOM 1882 C CA . ALA A 1 240 ? -5.740 1.590 -16.978 1.00 66.25 240 ALA A CA 1
ATOM 1883 C C . ALA A 1 240 ? -6.873 1.512 -15.945 1.00 66.25 240 ALA A C 1
ATOM 1885 O O . ALA A 1 240 ? -8.005 1.196 -16.305 1.00 66.25 240 ALA A O 1
ATOM 1886 N N . ALA A 1 241 ? -6.602 1.885 -14.691 1.00 66.25 241 ALA A N 1
ATOM 1887 C CA . ALA A 1 241 ? -7.601 1.932 -13.629 1.00 66.25 241 ALA A CA 1
ATOM 1888 C C . ALA A 1 241 ? -8.762 2.886 -13.968 1.00 66.25 241 ALA A C 1
ATOM 1890 O O . ALA A 1 241 ? -9.919 2.525 -13.769 1.00 66.25 241 ALA A O 1
ATOM 1891 N N . ILE A 1 242 ? -8.476 4.063 -14.543 1.00 67.62 242 ILE A N 1
ATOM 1892 C CA . ILE A 1 242 ? -9.503 5.020 -14.992 1.00 67.62 242 ILE A CA 1
ATOM 1893 C C . ILE A 1 242 ? -10.349 4.425 -16.126 1.00 67.62 242 ILE A C 1
ATOM 1895 O O . ILE A 1 242 ? -11.578 4.445 -16.058 1.00 67.62 242 ILE A O 1
ATOM 1899 N N . LYS A 1 243 ? -9.709 3.852 -17.154 1.00 66.81 243 LYS A N 1
ATOM 1900 C CA . LYS A 1 243 ? -10.413 3.217 -18.284 1.00 66.81 243 LYS A CA 1
ATOM 1901 C C . LYS A 1 243 ? -11.320 2.076 -17.815 1.00 66.81 243 LYS A C 1
ATOM 1903 O O . LYS A 1 243 ? -12.428 1.928 -18.325 1.00 66.81 243 LYS A O 1
ATOM 1908 N N . LEU A 1 244 ? -10.869 1.298 -16.831 1.00 63.41 244 LEU A N 1
ATOM 1909 C CA . LEU A 1 244 ? -11.642 0.212 -16.228 1.00 63.41 244 LEU A CA 1
ATOM 1910 C C . LEU A 1 244 ? -12.780 0.711 -15.327 1.00 63.41 244 LEU A C 1
ATOM 1912 O O . LEU A 1 244 ? -13.816 0.056 -15.263 1.00 63.41 244 LEU A O 1
ATOM 1916 N N . SER A 1 245 ? -12.633 1.859 -14.657 1.00 61.50 245 SER A N 1
ATOM 1917 C CA . SER A 1 245 ? -13.727 2.451 -13.875 1.00 61.50 245 SER A CA 1
ATOM 1918 C C . SER A 1 245 ? -14.796 3.121 -14.742 1.00 61.50 245 SER A C 1
ATOM 1920 O O . SER A 1 245 ? -15.960 3.144 -14.358 1.00 61.50 245 SER A O 1
ATOM 1922 N N . ASP A 1 246 ? -14.412 3.656 -15.906 1.00 61.34 246 ASP A N 1
ATOM 1923 C CA . ASP A 1 246 ? -15.323 4.366 -16.813 1.00 61.34 246 ASP A CA 1
ATOM 1924 C C . ASP A 1 246 ? -16.035 3.421 -17.812 1.00 61.34 246 ASP A C 1
ATOM 1926 O O . ASP A 1 246 ? -16.997 3.827 -18.471 1.00 61.34 246 ASP A O 1
ATOM 1930 N N . THR A 1 247 ? -15.598 2.160 -17.952 1.00 52.56 247 THR A N 1
ATOM 1931 C CA . THR A 1 247 ? -16.226 1.206 -18.882 1.00 52.56 247 THR A CA 1
ATOM 1932 C C . THR A 1 247 ? -17.478 0.553 -18.290 1.00 52.56 247 THR A C 1
ATOM 1934 O O . THR A 1 247 ? -17.455 -0.057 -17.225 1.00 52.56 247 THR A O 1
ATOM 1937 N N . THR A 1 248 ? -18.584 0.618 -19.035 1.00 48.53 248 THR A N 1
ATOM 1938 C CA . THR A 1 248 ? -19.812 -0.166 -18.787 1.00 48.53 248 THR A CA 1
ATOM 1939 C C . THR A 1 248 ? -19.857 -1.456 -19.615 1.00 48.53 248 THR A C 1
ATOM 1941 O O . THR A 1 248 ? -20.812 -2.225 -19.513 1.00 48.53 248 THR A O 1
ATOM 1944 N N . ASP A 1 249 ? -18.830 -1.709 -20.437 1.00 41.38 249 ASP A N 1
ATOM 1945 C CA . ASP A 1 249 ? -18.779 -2.842 -21.359 1.00 41.38 249 ASP A CA 1
ATOM 1946 C C . ASP A 1 249 ? -18.067 -4.057 -20.722 1.00 41.38 249 ASP A C 1
ATOM 1948 O O . ASP A 1 249 ? -16.853 -4.005 -20.486 1.00 41.38 249 ASP A O 1
ATOM 1952 N N . PRO A 1 250 ? -18.771 -5.183 -20.485 1.00 39.22 250 PRO A N 1
ATOM 1953 C CA . PRO A 1 250 ? -18.182 -6.407 -19.938 1.00 39.22 250 PRO A CA 1
ATOM 1954 C C . PRO A 1 250 ? -17.151 -7.079 -20.866 1.00 39.22 250 PRO A C 1
ATOM 1956 O O . PRO A 1 250 ? -16.487 -8.023 -20.448 1.00 39.22 250 PRO A O 1
ATOM 1959 N N . LYS A 1 251 ? -16.980 -6.619 -22.116 1.00 35.50 251 LYS A N 1
ATOM 1960 C CA . LYS A 1 251 ? -15.969 -7.132 -23.061 1.00 35.50 251 LYS A CA 1
ATOM 1961 C C . LYS A 1 251 ? -14.659 -6.336 -23.078 1.00 35.50 251 LYS A C 1
ATOM 1963 O O . LYS A 1 251 ? -13.727 -6.742 -23.770 1.00 35.50 251 LYS A O 1
ATOM 1968 N N . MET A 1 252 ? -14.573 -5.230 -22.333 1.00 33.84 252 MET A N 1
ATOM 1969 C CA . MET A 1 252 ? -13.419 -4.314 -22.329 1.00 33.84 252 MET A CA 1
ATOM 1970 C C . MET A 1 252 ? -12.286 -4.702 -21.363 1.00 33.84 252 MET A C 1
ATOM 1972 O O . MET A 1 252 ? -11.305 -3.970 -21.258 1.00 33.84 252 MET A O 1
ATOM 1976 N N . LEU A 1 253 ? -12.342 -5.875 -20.721 1.00 34.75 253 LEU A N 1
ATOM 1977 C CA . LEU A 1 253 ? -11.160 -6.487 -20.100 1.00 34.75 253 LEU A CA 1
ATOM 1978 C C . LEU A 1 253 ? -10.282 -7.129 -21.187 1.00 34.75 253 LEU A C 1
ATOM 1980 O O . LEU A 1 253 ? -10.226 -8.346 -21.357 1.00 34.75 253 LEU A O 1
ATOM 1984 N N . ARG A 1 254 ? -9.622 -6.278 -21.974 1.00 29.52 254 ARG A N 1
ATOM 1985 C CA . ARG A 1 254 ? -8.394 -6.625 -22.691 1.00 29.52 254 ARG A CA 1
ATOM 1986 C C . ARG A 1 254 ? -7.310 -5.645 -22.286 1.00 29.52 254 ARG A C 1
ATOM 1988 O O . ARG A 1 254 ? -6.962 -4.785 -23.082 1.00 29.52 254 ARG A O 1
ATOM 1995 N N . PHE A 1 255 ? -6.811 -5.813 -21.074 1.00 36.47 255 PHE A N 1
ATOM 1996 C CA . PHE A 1 255 ? -5.413 -5.615 -20.711 1.00 36.47 255 PHE A CA 1
ATOM 1997 C C . PHE A 1 255 ? -5.099 -6.701 -19.690 1.00 36.47 255 PHE A C 1
ATOM 1999 O O . PHE A 1 255 ? -6.021 -6.994 -18.896 1.00 36.47 255 PHE A O 1
#

Nearest PDB structures (foldseek):
  4h3b-assembly2_C  TM=6.315E-01  e=2.021E-06  Homo sapiens
  8enj-assembly1_A  TM=6.453E-01  e=2.135E-06  Homo sapiens
  1ukh-assembly1_A  TM=6.906E-01  e=7.194E-06  Homo sapiens
  4h39-assembly1_A  TM=6.311E-01  e=3.143E-06  Homo sapiens
  7ore-assembly1_A  TM=6.295E-01  e=2.814E-06  Homo sapiens

pLDDT: mean 78.82, std 18.17, range [29.52, 98.0]

=== Feature glossary ===
The record interleaves many kinds of information about one protein. Here is each kind framed as the question it answers.

Q: What are the backbone torsion angles?
A: φ (phi) and ψ (psi) are the two rotatable backbone dihedrals per residue: φ is the C(i-1)–N–Cα–C torsion, ψ is the N–Cα–C–N(i+1) torsion, both in degrees on (−180°, 180°]. α-helical residues cluster near (−60°, −45°); β-strand residues near (−120°, +130°). A Ramachandran plot is simply a scatter of (φ, ψ) for every residue.

Q: What is the amino-acid chain?
A: This is the polypeptide sequence — one letter per residue, N-terminus first. Length ranges from a few dozen residues for small domains to over a thousand for large multi-domain proteins.

Q: How mobile is each atom in the crystal?
A: For experimental (PDB) structures, the B-factor (temperature factor) quantifies the positional spread of each atom in the crystal — a combination of thermal vibration and static disorder — in units of Å². High B-factors mark flexible loops or poorly resolved regions; low B-factors mark the rigid, well-ordered core.

Q: Are the domains correctly placed relative to each other?
A: Predicted Aligned Error (PAE) is an AlphaFold confidence matrix: entry (i, j) is the expected error in the position of residue j, in ångströms, when the prediction is superimposed on the true structure at residue i. Low PAE within a block of residues means that block is internally rigid and well-predicted; high PAE between two blocks means their relative placement is uncertain even if each block individually is confident.

Q: How confident is the AlphaFold model at each residue?
A: pLDDT is the predicted lDDT-Cα score: AlphaFold's confidence that the local environment of each residue (all inter-atomic distances within 15 Å) is correctly placed. It is a per-residue number between 0 and 100, with higher meaning more reliable.

Q: What family and function is it annotated with?
A: Functional annotations link the protein to curated databases. InterPro entries identify conserved domains and families by matching the sequence against member-database signatures (Pfam, PROSITE, CDD, …). Gene Ontology (GO) terms describe molecular function, biological process, and cellular component in a controlled vocabulary. CATH places the structure in a hierarchical fold classification (Class/Architecture/Topology/Homologous-superfamily). The organism is the source species.

Q: How big and how compact is the whole molecule?
A: Three whole-structure scalars: the radius of gyration (RMS distance of Cα from centroid, in Å), the count of Cα–Cα contacts (pairs closer than 8 Å and separated by more than four residues in sequence — i.e. tertiary, not local, contacts), and the bounding-box dimensions. Together they distinguish compact globular folds from extended fibres or disordered chains.

Q: What known structures does this most resemble?
A: The Foldseek neighbor list gives the closest experimentally determined structures in the PDB, ranked by structural alignment. TM-score near 1 means near-identical fold; near 0.3 means only rough topology match. This is how one finds what a novel AlphaFold prediction most resembles in the solved-structure universe.

Q: Which residues are buried vs exposed?
A: SASA measures how much of the protein is reachable by solvent. It is computed by rolling a water-sized probe over the atomic surface and summing the exposed area (Å²). Per-residue SASA distinguishes core (buried, low SASA) from surface (exposed, high SASA) residues; total SASA is a whole-molecule size measure.

Q: Which residues are in helices, strands, or loops?
A: Eight-state secondary structure (DSSP): H is the canonical α-helix, G the tighter 3₁₀-helix, I the wider π-helix; E/B are β-structure, T and S are turns and bends, and '-' is everything else. DSSP derives these from the pattern of main-chain N–H···O=C hydrogen bonds, not from the sequence.

Q: Where is each backbone atom in 3D?
A: Structure coordinates are given as an mmCIF _atom_site loop: one row per atom with element, residue name, chain id, sequence number, and x/y/z position in Å. Only the four main-chain atoms per residue are included here; side chains are omitted to keep the record compact.

Q: What if only a Cα trace is available?
A: Three-state secondary structure (P-SEA) collapses the eight DSSP classes into helix (a), strand (b), and coil (c). P-SEA assigns these from Cα geometry alone — distances and angles — without requiring backbone oxygens, so it works on any Cα trace.

Q: What do the rendered images show?
A: The six renders are orthographic views along the three Cartesian axes in both directions. Representation (cartoon, sticks, or surface) and color scheme (sequence-rainbow or by-chain) vary across proteins so the training set covers all the common visualization conventions.

Q: What does the local fold look like, residue by residue?
A: Foldseek's 3Di representation compresses backbone geometry into a per-residue letter drawn from a learned twenty-state alphabet. It captures the tertiary interaction pattern around each residue — which residues are packed against it in space, regardless of where they are in sequence.

Q: What do the diagnostic plots show?
A: The contact map is a binary N×N matrix image: pixel (i, j) is dark where Cα_i and Cα_j are within 8 Å and |i−j|>4. Because the |i−j|>4 filter removes local helical contacts, off-diagonal stripes parallel to the main diagonal indicate parallel β-sheets; stripes perpendicular to it indicate antiparallel β-sheets. The Ramachandran plot scatters every residue's (φ, ψ) pair against the sterically allowed regions. The PAE heatmap renders the predicted-aligned-error matrix.